Protein AF-A0A0H5QQI8-F1 (afdb_monomer_lite)

Foldseek 3Di:
DDDDDDDDDDDPDDDVVVCVVVVVVVVVVVVVVVVVVVVVVVLVVVLVVLVVVLVVLVVVVVVLLVVLVVLLVVLVVLLVVLVVLLVVLVVVLVVLVVVVVVVPDPDDDSLVVSLVSLVVNVVVLVVSLVVSVVSVVVSVVVVVVVVVVVVVVLVVVVVVLVVVVVVDVVPDDDDDDDRSSNVSVVSSVVSVVVVVVSVVVSVVSVVVSVVSSVVSVVVSVVSNVVRDDPPPPDD

Secondary structure (DSSP, 8-state):
----PPP--PPP---HHHHHHHHHHHHHHHHHHHHHHHHHHHHHHHHHHHHHHHHHHHHHHHHHHHHHHHHHHHHHHHHHHHHHHHHHHHHHHHHHHHHHHHTTT--SSHHHHHHHHHHHHHHHHHHHHHHHHHHHHHHHHHHHHHHHHHHHHHHHHHHHHHHHHHHHHTS----SS--HHHHHHHHHHHHHHHHHHHHHHHHHHHHHHHHHHHHHHHHHHHHHHHSPPP-----

Radius of gyration: 40.25 Å; chains: 1; bounding box: 73×78×138 Å

Organism: NCBI:txid70186

pLDDT: mean 72.64, std 10.74, range [40.12, 86.31]

Structure (mmCIF, N/CA/C/O backbone):
data_AF-A0A0H5QQI8-F1
#
_entry.id   AF-A0A0H5QQI8-F1
#
loop_
_atom_site.group_PDB
_atom_site.id
_atom_site.type_symbol
_atom_site.label_atom_id
_atom_site.label_alt_id
_atom_site.label_comp_id
_atom_site.label_asym_id
_atom_site.label_entity_id
_atom_site.label_seq_id
_atom_site.pdbx_PDB_ins_code
_atom_site.Cartn_x
_atom_site.Cartn_y
_atom_site.Cartn_z
_atom_site.occupancy
_atom_site.B_iso_or_equiv
_atom_site.auth_seq_id
_atom_site.auth_comp_id
_atom_site.auth_asym_id
_atom_site.auth_atom_id
_atom_site.pdbx_PDB_model_num
ATOM 1 N N . ARG A 1 1 ? -33.480 -50.294 94.037 1.00 45.53 1 ARG A N 1
ATOM 2 C CA . ARG A 1 1 ? -32.808 -49.400 93.062 1.00 45.53 1 ARG A CA 1
ATOM 3 C C . ARG A 1 1 ? -33.832 -49.018 92.000 1.00 45.53 1 ARG A C 1
ATOM 5 O O . ARG A 1 1 ? -34.113 -49.838 91.142 1.00 45.53 1 ARG A O 1
ATOM 12 N N . LEU A 1 2 ? -34.424 -47.829 92.102 1.00 40.56 2 LEU A N 1
ATOM 13 C CA . LEU A 1 2 ? -35.238 -47.217 91.049 1.00 40.56 2 LEU A CA 1
ATOM 14 C C . LEU A 1 2 ? -34.436 -46.020 90.538 1.00 40.56 2 LEU A C 1
ATOM 16 O O . LEU A 1 2 ? -34.112 -45.121 91.308 1.00 40.56 2 LEU A O 1
ATOM 20 N N . ILE A 1 3 ? -34.023 -46.082 89.275 1.00 46.94 3 ILE A N 1
ATOM 21 C CA . ILE A 1 3 ? -33.293 -45.012 88.598 1.00 46.94 3 ILE A CA 1
ATOM 22 C C . ILE A 1 3 ? -34.344 -44.007 88.128 1.00 46.94 3 ILE A C 1
ATOM 24 O O . ILE A 1 3 ? -35.123 -44.303 87.224 1.00 46.94 3 ILE A O 1
ATOM 28 N N . CYS A 1 4 ? -34.390 -42.837 88.761 1.00 46.72 4 CYS A N 1
ATOM 29 C CA . CYS A 1 4 ? -35.194 -41.715 88.292 1.00 46.72 4 CYS A CA 1
ATOM 30 C C . CYS A 1 4 ? -34.614 -41.209 86.963 1.00 46.72 4 CYS A C 1
ATOM 32 O O . CYS A 1 4 ? -33.542 -40.606 86.944 1.00 46.72 4 CYS A O 1
ATOM 34 N N . GLN A 1 5 ? -35.314 -41.451 85.852 1.00 52.84 5 GLN A N 1
ATOM 35 C CA . GLN A 1 5 ? -35.036 -40.780 84.583 1.00 52.84 5 GLN A CA 1
ATOM 36 C C . GLN A 1 5 ? -35.457 -39.311 84.708 1.00 52.84 5 GLN A C 1
ATOM 38 O O . GLN A 1 5 ? -36.634 -39.012 84.907 1.00 52.84 5 GLN A O 1
ATOM 43 N N . GLN A 1 6 ? -34.501 -38.387 84.611 1.00 52.38 6 GLN A N 1
ATOM 44 C CA . GLN A 1 6 ? -34.823 -36.977 84.401 1.00 52.38 6 GLN A CA 1
ATOM 45 C C . GLN A 1 6 ? -35.217 -36.762 82.931 1.00 52.38 6 GLN A C 1
ATOM 47 O O . GLN A 1 6 ? -34.527 -37.266 82.043 1.00 52.38 6 GLN A O 1
ATOM 52 N N . PRO A 1 7 ? -36.286 -36.001 82.642 1.00 51.59 7 PRO A N 1
ATOM 53 C CA . PRO A 1 7 ? -36.638 -35.663 81.272 1.00 51.59 7 PRO A CA 1
ATOM 54 C C . PRO A 1 7 ? -35.581 -34.725 80.678 1.00 51.59 7 PRO A C 1
ATOM 56 O O . PRO A 1 7 ? -35.285 -33.663 81.232 1.00 51.59 7 PRO A O 1
ATOM 59 N N . VAL A 1 8 ? -35.027 -35.116 79.529 1.00 56.38 8 VAL A N 1
ATOM 60 C CA . VAL A 1 8 ? -34.126 -34.284 78.723 1.00 56.38 8 VAL A CA 1
ATOM 61 C C . VAL A 1 8 ? -34.884 -33.023 78.310 1.00 56.38 8 VAL A C 1
ATOM 63 O O . VAL A 1 8 ? -35.844 -33.073 77.539 1.00 56.38 8 VAL A O 1
ATOM 66 N N . LYS A 1 9 ? -34.469 -31.872 78.845 1.00 54.91 9 LYS A N 1
ATOM 67 C CA . LYS A 1 9 ? -34.970 -30.565 78.416 1.00 54.91 9 LYS A CA 1
ATOM 68 C C . LYS A 1 9 ? -34.456 -30.296 77.005 1.00 54.91 9 LYS A C 1
ATOM 70 O O . LYS A 1 9 ? -33.315 -29.886 76.833 1.00 54.91 9 LYS A O 1
ATOM 75 N N . ILE A 1 10 ? -35.305 -30.503 76.004 1.00 61.66 10 ILE A N 1
ATOM 76 C CA . ILE A 1 10 ? -35.087 -29.955 74.663 1.00 61.66 10 ILE A CA 1
ATOM 77 C C . ILE A 1 10 ? -35.199 -28.426 74.793 1.00 61.66 10 ILE A C 1
ATOM 79 O O . ILE A 1 10 ? -36.252 -27.949 75.238 1.00 61.66 10 ILE A O 1
ATOM 83 N N . PRO A 1 11 ? -34.160 -27.637 74.460 1.00 54.47 11 PRO A N 1
ATOM 84 C CA . PRO A 1 11 ? -34.260 -26.184 74.494 1.00 54.47 11 PRO A CA 1
ATOM 85 C C . PRO A 1 11 ? -35.369 -25.723 73.542 1.00 54.47 11 PRO A C 1
ATOM 87 O O . PRO A 1 11 ? -35.321 -25.957 72.335 1.00 54.47 11 PRO A O 1
ATOM 90 N N . LYS A 1 12 ? -36.407 -25.096 74.101 1.00 59.12 12 LYS A N 1
ATOM 91 C CA . LYS A 1 12 ? -37.486 -24.467 73.339 1.00 59.12 12 LYS A CA 1
ATOM 92 C C . LYS A 1 12 ? -37.023 -23.094 72.854 1.00 59.12 12 LYS A C 1
ATOM 94 O O . LYS A 1 12 ? -36.627 -22.270 73.668 1.00 59.12 12 LYS A O 1
ATOM 99 N N . LYS A 1 13 ? -37.242 -22.866 71.554 1.00 55.66 13 LYS A N 1
ATOM 100 C CA . LYS A 1 13 ? -37.142 -21.607 70.796 1.00 55.66 13 LYS A CA 1
ATOM 101 C C . LYS A 1 13 ? -35.714 -21.153 70.485 1.00 55.66 13 LYS A C 1
ATOM 103 O O . LYS A 1 13 ? -35.034 -20.560 71.310 1.00 55.66 13 LYS A O 1
ATOM 108 N N . ILE A 1 14 ? -35.325 -21.375 69.229 1.00 58.97 14 ILE A N 1
ATOM 109 C CA . ILE A 1 14 ? -34.280 -20.591 68.571 1.00 58.97 14 ILE A CA 1
ATOM 110 C C . ILE A 1 14 ? -34.739 -19.131 68.625 1.00 58.97 14 ILE A C 1
ATOM 112 O O . ILE A 1 14 ? -35.840 -18.805 68.170 1.00 58.97 14 ILE A O 1
ATOM 116 N N . ASP A 1 15 ? -33.936 -18.282 69.252 1.00 56.31 15 ASP A N 1
ATOM 117 C CA . ASP A 1 15 ? -34.242 -16.872 69.430 1.00 56.31 15 ASP A CA 1
ATOM 118 C C . ASP A 1 15 ? -34.247 -16.178 68.057 1.00 56.31 15 ASP A C 1
ATOM 120 O O . ASP A 1 15 ? -33.208 -15.997 67.420 1.00 56.31 15 ASP A O 1
ATOM 124 N N . GLN A 1 16 ? -35.434 -15.818 67.559 1.00 57.25 16 GLN A N 1
ATOM 125 C CA . GLN A 1 16 ? -35.596 -15.174 66.250 1.00 57.25 16 GLN A CA 1
ATOM 126 C C . GLN A 1 16 ? -34.853 -13.831 66.157 1.00 57.25 16 GLN A C 1
ATOM 128 O O . GLN A 1 16 ? -34.607 -13.346 65.052 1.00 57.25 16 GLN A O 1
ATOM 133 N N . SER A 1 17 ? -34.479 -13.224 67.289 1.00 61.84 17 SER A N 1
ATOM 134 C CA . SER A 1 17 ? -33.674 -11.999 67.326 1.00 61.84 17 SER A CA 1
ATOM 135 C C . SER A 1 17 ? -32.232 -12.221 66.840 1.00 61.84 17 SER A C 1
ATOM 137 O O . SER A 1 17 ? -31.687 -11.358 66.153 1.00 61.84 17 SER A O 1
ATOM 139 N N . SER A 1 18 ? -31.657 -13.405 67.084 1.00 63.75 18 SER A N 1
ATOM 140 C CA . SER A 1 18 ? -30.308 -13.801 66.647 1.00 63.75 18 SER A CA 1
ATOM 141 C C . SER A 1 18 ? -30.231 -14.143 65.151 1.00 63.75 18 SER A C 1
ATOM 143 O O . SER A 1 18 ? -29.153 -14.066 64.562 1.00 63.75 18 SER A O 1
ATOM 145 N N . LEU A 1 19 ? -31.360 -14.485 64.522 1.00 67.19 19 LEU A N 1
ATOM 146 C CA . LEU A 1 19 ? -31.443 -14.872 63.107 1.00 67.19 19 LEU A CA 1
ATOM 147 C C . LEU A 1 19 ? -31.602 -13.683 62.148 1.00 67.19 19 LEU A C 1
ATOM 149 O O . LEU A 1 19 ? -31.208 -13.784 60.988 1.00 67.19 19 LEU A O 1
ATOM 153 N N . ARG A 1 20 ? -32.152 -12.545 62.598 1.00 74.12 20 ARG A N 1
ATOM 154 C CA . ARG A 1 20 ? -32.352 -11.363 61.731 1.00 74.12 20 ARG A CA 1
ATOM 155 C C . ARG A 1 20 ? -31.053 -10.797 61.136 1.00 74.12 20 ARG A C 1
ATOM 157 O O . ARG A 1 20 ? -31.069 -10.476 59.949 1.00 74.12 20 ARG A O 1
ATOM 164 N N . PRO A 1 21 ? -29.942 -10.667 61.888 1.00 77.00 21 PRO A N 1
ATOM 165 C CA . PRO A 1 21 ? -28.676 -10.191 61.331 1.00 77.00 21 PRO A CA 1
ATOM 166 C C . PRO A 1 21 ? -28.115 -11.152 60.280 1.00 77.00 21 PRO A C 1
ATOM 168 O O . PRO A 1 21 ? -27.620 -10.707 59.249 1.00 77.00 21 PRO A O 1
ATOM 171 N N . VAL A 1 22 ? -28.253 -12.462 60.512 1.00 77.19 22 VAL A N 1
ATOM 172 C CA . VAL A 1 22 ? -27.800 -13.513 59.590 1.00 77.19 22 VAL A CA 1
ATOM 173 C C . VAL A 1 22 ? -28.609 -13.477 58.296 1.00 77.19 22 VAL A C 1
ATOM 175 O O . VAL A 1 22 ? -28.026 -13.433 57.222 1.00 77.19 22 VAL A O 1
ATOM 178 N N . LEU A 1 23 ? -29.940 -13.398 58.383 1.00 78.38 23 LEU A N 1
ATOM 179 C CA . LEU A 1 23 ? -30.815 -13.276 57.211 1.00 78.38 23 LEU A CA 1
ATOM 180 C C . LEU A 1 23 ? -30.539 -11.996 56.411 1.00 78.38 23 LEU A C 1
ATOM 182 O O . LEU A 1 23 ? -30.548 -12.022 55.186 1.00 78.38 23 LEU A O 1
ATOM 186 N N . LYS A 1 24 ? -30.239 -10.883 57.092 1.00 80.88 24 LYS A N 1
ATOM 187 C CA . LYS A 1 24 ? -29.837 -9.634 56.432 1.00 80.88 24 LYS A CA 1
ATOM 188 C C . LYS A 1 24 ? -28.496 -9.780 55.708 1.00 80.88 24 LYS A C 1
ATOM 190 O O . LYS A 1 24 ? -28.360 -9.265 54.604 1.00 80.88 24 LYS A O 1
ATOM 195 N N . HIS A 1 25 ? -27.528 -10.477 56.302 1.00 80.00 25 HIS A N 1
ATOM 196 C CA . HIS A 1 25 ? -26.249 -10.759 5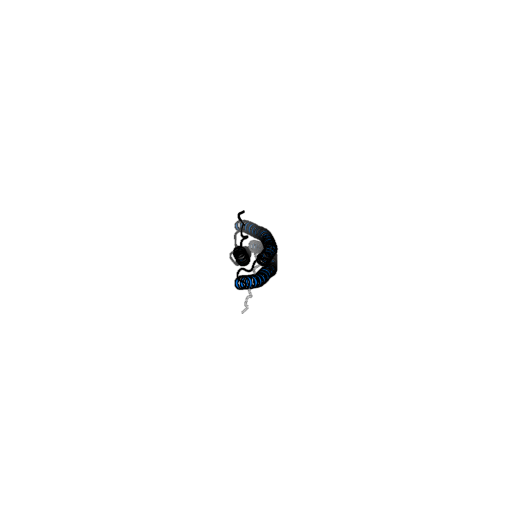5.651 1.00 80.00 25 HIS A CA 1
ATOM 197 C C . HIS A 1 25 ? -26.395 -11.697 54.455 1.00 80.00 25 HIS A C 1
ATOM 199 O O . HIS A 1 25 ? -25.781 -11.442 53.428 1.00 80.00 25 HIS A O 1
ATOM 205 N N . VAL A 1 26 ? -27.236 -12.727 54.556 1.00 82.38 26 VAL A N 1
ATOM 206 C CA . VAL A 1 26 ? -27.538 -13.626 53.434 1.00 82.38 26 VAL A CA 1
ATOM 207 C C . VAL A 1 26 ? -28.190 -12.848 52.292 1.00 82.38 26 VAL A C 1
ATOM 209 O O . VAL A 1 26 ? -27.699 -12.926 51.177 1.00 82.38 26 VAL A O 1
ATOM 212 N N . ALA A 1 27 ? -29.177 -11.992 52.570 1.00 79.56 27 ALA A N 1
ATOM 213 C CA . ALA A 1 27 ? -29.785 -11.135 51.548 1.00 79.56 27 ALA A CA 1
ATOM 214 C C . ALA A 1 27 ? -28.786 -10.137 50.922 1.00 79.56 27 ALA A C 1
ATOM 216 O O . ALA A 1 27 ? -28.869 -9.810 49.741 1.00 79.56 27 ALA A O 1
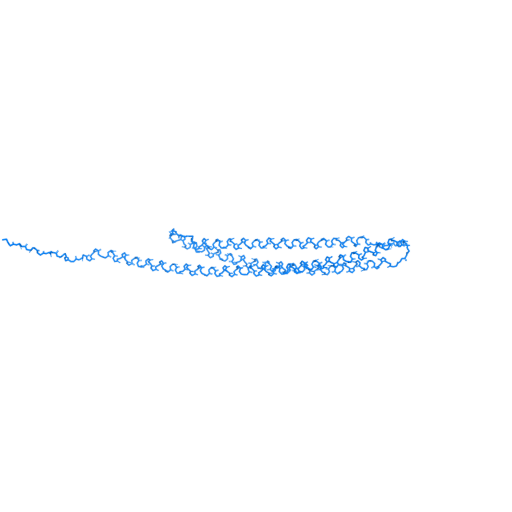ATOM 217 N N . GLN A 1 28 ? -27.818 -9.640 51.701 1.00 83.94 28 GLN A N 1
ATOM 218 C CA . GLN A 1 28 ? -26.727 -8.809 51.178 1.00 83.94 28 GLN A CA 1
ATOM 219 C C . GLN A 1 28 ? -25.756 -9.612 50.308 1.00 83.94 28 GLN A C 1
ATOM 221 O O . GLN A 1 28 ? -25.299 -9.096 49.293 1.00 83.94 28 GLN A O 1
ATOM 226 N N . MET A 1 29 ? -25.452 -10.855 50.687 1.00 77.56 29 MET A N 1
ATOM 227 C CA . MET A 1 29 ? -24.627 -11.758 49.888 1.00 77.56 29 MET A CA 1
ATOM 228 C C . MET A 1 29 ? -25.329 -12.147 48.590 1.00 77.56 29 MET A C 1
ATOM 230 O O . MET A 1 29 ? -24.698 -12.081 47.548 1.00 77.56 29 MET A O 1
ATOM 234 N N . GLU A 1 30 ? -26.618 -12.486 48.625 1.00 81.38 30 GLU A N 1
ATOM 235 C CA . GLU A 1 30 ? -27.422 -12.779 47.430 1.00 81.38 30 GLU A CA 1
ATOM 236 C C . GLU A 1 30 ? -27.388 -11.600 46.454 1.00 81.38 30 GLU A C 1
ATOM 238 O O . GLU A 1 30 ? -27.043 -11.774 45.288 1.00 81.38 30 GLU A O 1
ATOM 243 N N . LYS A 1 31 ? -27.598 -10.378 46.956 1.00 83.38 31 LYS A N 1
ATOM 244 C CA . LYS A 1 31 ? -27.502 -9.161 46.143 1.00 83.38 31 LYS A CA 1
ATOM 245 C C . LYS A 1 31 ? -26.093 -8.918 45.586 1.00 83.38 31 LYS A C 1
ATOM 247 O O . LYS A 1 31 ? -25.952 -8.494 44.443 1.00 83.38 31 LYS A O 1
ATOM 252 N N . ALA A 1 32 ? -25.049 -9.163 46.377 1.00 76.75 32 ALA A N 1
ATOM 253 C CA . ALA A 1 32 ? -23.667 -9.029 45.918 1.00 76.75 32 ALA A CA 1
ATOM 254 C C . ALA A 1 32 ? -23.318 -10.075 44.845 1.00 76.75 32 ALA A C 1
ATOM 256 O O . ALA A 1 32 ? -22.603 -9.769 43.897 1.00 76.75 32 ALA A O 1
ATOM 257 N N . VAL A 1 33 ? -23.845 -11.297 44.968 1.00 82.12 33 VAL A N 1
ATOM 258 C CA . VAL A 1 33 ? -23.679 -12.365 43.974 1.00 82.12 33 VAL A CA 1
ATOM 259 C C . VAL A 1 33 ? -24.394 -12.009 42.673 1.00 82.12 33 VAL A C 1
ATOM 261 O O . VAL A 1 33 ? -23.799 -12.173 41.612 1.00 82.12 33 VAL A O 1
ATOM 264 N N . GLU A 1 34 ? -25.620 -11.485 42.736 1.00 83.75 34 GLU A N 1
ATOM 265 C CA . GLU A 1 34 ? -26.346 -10.999 41.553 1.00 83.75 34 GLU A CA 1
ATOM 266 C C . GLU A 1 34 ? -25.579 -9.875 40.842 1.00 83.75 34 GLU A C 1
ATOM 268 O O . GLU A 1 34 ? -25.382 -9.944 39.630 1.00 83.75 34 GLU A O 1
ATOM 273 N N . GLN A 1 35 ? -25.063 -8.894 41.592 1.00 75.12 35 GLN A N 1
ATOM 274 C CA . GLN A 1 35 ? -24.245 -7.811 41.031 1.00 75.12 35 GLN A CA 1
ATOM 275 C C . GLN A 1 35 ? -22.962 -8.334 40.374 1.00 75.12 35 GLN A C 1
ATOM 277 O O . GLN A 1 35 ? -22.660 -7.964 39.244 1.00 75.12 35 GLN A O 1
ATOM 282 N N . LEU A 1 36 ? -22.240 -9.249 41.027 1.00 76.75 36 LEU A N 1
ATOM 283 C CA . LEU A 1 36 ? -21.036 -9.858 40.452 1.00 76.75 36 LEU A CA 1
ATOM 284 C C . LEU A 1 36 ? -21.339 -10.667 39.184 1.00 76.75 36 LEU A C 1
ATOM 286 O O . LEU A 1 36 ? -20.549 -10.654 38.241 1.00 76.75 36 LEU A O 1
ATOM 290 N N . GLN A 1 37 ? -22.470 -11.375 39.138 1.00 77.38 37 GLN A N 1
ATOM 291 C CA . GLN A 1 37 ? -22.891 -12.112 37.946 1.00 77.38 37 GLN A CA 1
ATOM 292 C C . GLN A 1 37 ? -23.236 -11.170 36.785 1.00 77.38 37 GLN A C 1
ATOM 294 O O . GLN A 1 37 ? -22.861 -11.449 35.643 1.00 77.38 37 GLN A O 1
ATOM 299 N N . GLU A 1 38 ? -23.905 -10.051 37.064 1.00 80.44 38 GLU A N 1
ATOM 300 C CA . GLU A 1 38 ? -24.231 -9.023 36.072 1.00 80.44 38 GLU A CA 1
ATOM 301 C C . GLU A 1 38 ? -22.972 -8.313 35.539 1.00 80.44 38 GLU A C 1
ATOM 303 O O . GLU A 1 38 ? -22.797 -8.178 34.321 1.00 80.44 38 GLU A O 1
ATOM 308 N N . GLU A 1 39 ? -22.047 -7.940 36.427 1.00 73.38 39 GLU A N 1
ATOM 309 C CA . GLU A 1 39 ? -20.748 -7.357 36.070 1.00 73.38 39 GLU A CA 1
ATOM 310 C C . GLU A 1 39 ? -19.919 -8.319 35.210 1.00 73.38 39 GLU A C 1
ATOM 312 O O . GLU A 1 39 ? -19.409 -7.939 34.153 1.00 73.38 39 GLU A O 1
ATOM 317 N N . HIS A 1 40 ? -19.838 -9.590 35.611 1.00 75.06 40 HIS A N 1
ATOM 318 C CA . HIS A 1 40 ? -19.098 -10.613 34.876 1.00 75.06 40 HIS A CA 1
ATOM 319 C C . HIS A 1 40 ? -19.709 -10.893 33.494 1.00 75.06 40 HIS A C 1
ATOM 321 O O . HIS A 1 40 ? -18.984 -11.014 32.505 1.00 75.06 40 HIS A O 1
ATOM 327 N N . SER A 1 41 ? -21.042 -10.942 33.391 1.00 72.50 41 SER A N 1
ATOM 328 C CA . SER A 1 41 ? -21.751 -11.077 32.110 1.00 72.50 41 SER A CA 1
ATOM 329 C C . SER A 1 41 ? -21.435 -9.914 31.164 1.00 72.50 41 SER A C 1
ATOM 331 O O . SER A 1 41 ? -21.099 -10.116 29.992 1.00 72.50 41 SER A O 1
ATOM 333 N N . THR A 1 42 ? -21.458 -8.687 31.689 1.00 73.50 42 THR A N 1
ATOM 334 C CA . THR A 1 42 ? -21.120 -7.479 30.928 1.00 73.50 42 THR A CA 1
ATOM 335 C C . THR A 1 42 ? -19.663 -7.498 30.471 1.00 73.50 42 THR A C 1
ATOM 337 O O . THR A 1 42 ? -19.378 -7.209 29.308 1.00 73.50 42 THR A O 1
ATOM 340 N N . GLN A 1 43 ? -18.744 -7.909 31.346 1.00 74.69 43 GLN A N 1
ATOM 341 C CA . GLN A 1 43 ? -17.327 -8.029 31.017 1.00 74.69 43 GLN A CA 1
ATOM 342 C C . GLN A 1 43 ? -17.077 -9.055 29.903 1.00 74.69 43 GLN A C 1
ATOM 344 O O . GLN A 1 43 ? -16.356 -8.748 28.954 1.00 74.69 43 GLN A O 1
ATOM 349 N N . ILE A 1 44 ? -17.704 -10.236 29.965 1.00 76.69 44 ILE A N 1
ATOM 350 C CA . ILE A 1 44 ? -17.599 -11.249 28.901 1.00 76.69 44 ILE A CA 1
ATOM 351 C C . ILE A 1 44 ? -18.111 -10.696 27.571 1.00 76.69 44 ILE A C 1
ATOM 353 O O . ILE A 1 44 ? -17.493 -10.920 26.525 1.00 76.69 44 ILE A O 1
ATOM 357 N N . ARG A 1 45 ? -19.240 -9.979 27.589 1.00 75.31 45 ARG A N 1
ATOM 358 C CA . ARG A 1 45 ? -19.819 -9.387 26.380 1.00 75.31 45 ARG A CA 1
ATOM 359 C C . ARG A 1 45 ? -18.849 -8.400 25.731 1.00 75.31 45 ARG A C 1
ATOM 361 O O . ARG A 1 45 ? -18.578 -8.535 24.541 1.00 75.31 45 ARG A O 1
ATOM 368 N N . LEU A 1 46 ? -18.271 -7.489 26.513 1.00 73.69 46 LEU A N 1
ATOM 369 C CA . LEU A 1 46 ? -17.279 -6.520 26.036 1.00 73.69 46 LEU A CA 1
ATOM 370 C C . LEU A 1 46 ? -15.994 -7.203 25.538 1.00 73.69 46 LEU A C 1
ATOM 372 O O . LEU A 1 46 ? -15.451 -6.833 24.496 1.00 73.69 46 LEU A O 1
ATOM 376 N N . GLU A 1 47 ? -15.525 -8.252 26.220 1.00 74.25 47 GLU A N 1
ATOM 377 C CA . GLU A 1 47 ? -14.374 -9.042 25.761 1.00 74.25 47 GLU A CA 1
ATOM 378 C C . GLU A 1 47 ? -14.641 -9.739 24.427 1.00 74.25 47 GLU A C 1
ATOM 380 O O . GLU A 1 47 ? -13.785 -9.749 23.540 1.00 74.25 47 GLU A O 1
ATOM 385 N N . THR A 1 48 ? -15.859 -10.239 24.244 1.00 76.25 48 THR A N 1
ATOM 386 C CA . THR A 1 48 ? -16.288 -10.865 22.994 1.00 76.25 48 THR A CA 1
ATOM 387 C C . THR A 1 48 ? -16.420 -9.841 21.865 1.00 76.25 48 THR A C 1
ATOM 389 O O . THR A 1 48 ? -15.976 -10.098 20.746 1.00 76.25 48 THR A O 1
ATOM 392 N N . GLU A 1 49 ? -17.027 -8.683 22.135 1.00 72.50 49 GLU A N 1
ATOM 393 C CA . GLU A 1 49 ? -17.202 -7.607 21.153 1.00 72.50 49 GLU A CA 1
ATOM 394 C C . GLU A 1 49 ? -15.848 -7.025 20.723 1.00 72.50 49 GLU A C 1
ATOM 396 O O . GLU A 1 49 ? -15.551 -6.998 19.529 1.00 72.50 49 GLU A O 1
ATOM 401 N N . SER A 1 50 ? -14.970 -6.684 21.670 1.00 73.44 50 SER A N 1
ATOM 402 C CA . SER A 1 50 ? -13.622 -6.195 21.349 1.00 73.44 50 SER A CA 1
ATOM 403 C C . SER A 1 50 ? -12.798 -7.224 20.580 1.00 73.44 50 SER A C 1
ATOM 405 O O . SER A 1 50 ? -12.103 -6.861 19.632 1.00 73.44 50 SER A O 1
ATOM 407 N N . GLN A 1 51 ? -12.888 -8.516 20.923 1.00 76.19 51 GLN A N 1
ATOM 408 C CA . GLN A 1 51 ? -12.195 -9.566 20.179 1.00 76.19 51 GLN A CA 1
ATOM 409 C C . GLN A 1 51 ? -12.634 -9.621 18.713 1.00 76.19 51 GLN A C 1
ATOM 411 O O . GLN A 1 51 ? -11.773 -9.713 17.837 1.00 76.19 51 GLN A O 1
ATOM 416 N N . LYS A 1 52 ? -13.937 -9.500 18.437 1.00 75.75 52 LYS A N 1
ATOM 417 C CA . LYS A 1 52 ? -14.453 -9.439 17.061 1.00 75.75 52 LYS A CA 1
ATOM 418 C C . LYS A 1 52 ? -13.896 -8.233 16.306 1.00 75.75 52 LYS A C 1
ATOM 420 O O . LYS A 1 52 ? -13.468 -8.390 15.164 1.00 75.75 52 LYS A O 1
ATOM 425 N N . THR A 1 53 ? -13.836 -7.064 16.943 1.00 75.81 53 THR A N 1
ATOM 426 C CA . THR A 1 53 ? -13.256 -5.853 16.341 1.00 75.81 53 THR A CA 1
ATOM 427 C C . THR A 1 53 ? -11.770 -6.043 16.024 1.00 75.81 53 THR A C 1
ATOM 429 O O . THR A 1 53 ? -11.334 -5.751 14.913 1.00 75.81 53 THR A O 1
ATOM 432 N N . PHE A 1 54 ? -10.985 -6.621 16.942 1.00 78.12 54 PHE A N 1
ATOM 433 C CA . PHE A 1 54 ? -9.572 -6.923 16.676 1.00 78.12 54 PHE A CA 1
ATOM 434 C C . PHE A 1 54 ? -9.378 -7.929 15.546 1.00 78.12 54 PHE A C 1
ATOM 436 O O . PHE A 1 54 ? -8.474 -7.765 14.727 1.00 78.12 54 PHE A O 1
ATOM 443 N N . GLU A 1 55 ? -10.189 -8.984 15.500 1.00 77.19 55 GLU A N 1
ATOM 444 C CA . GLU A 1 55 ? -10.125 -9.973 14.424 1.00 77.19 55 GLU A CA 1
ATOM 445 C C . GLU A 1 55 ? -10.475 -9.346 13.074 1.00 77.19 55 GLU A C 1
ATOM 447 O O . GLU A 1 55 ? -9.777 -9.601 12.090 1.00 77.19 55 GLU A O 1
ATOM 452 N N . PHE A 1 56 ? -11.481 -8.471 13.032 1.00 78.50 56 PHE A N 1
ATOM 453 C CA . PHE A 1 56 ? -11.819 -7.698 11.842 1.00 78.50 56 PHE A CA 1
ATOM 454 C C . PHE A 1 56 ? -10.646 -6.825 11.377 1.00 78.50 56 PHE A C 1
ATOM 456 O O . PHE A 1 56 ? -10.191 -6.993 10.244 1.00 78.50 56 PHE A O 1
ATOM 463 N N . MET A 1 57 ? -10.089 -5.974 12.248 1.00 75.62 57 MET A N 1
ATOM 464 C CA . MET A 1 57 ? -8.958 -5.098 11.899 1.00 75.62 57 MET A CA 1
ATOM 465 C C . MET A 1 57 ? -7.734 -5.900 11.437 1.00 75.62 57 MET A C 1
ATOM 467 O O . MET A 1 57 ? -7.095 -5.579 10.434 1.00 75.62 57 MET A O 1
ATOM 471 N N . LYS A 1 58 ? -7.426 -7.006 12.123 1.00 77.94 58 LYS A N 1
ATOM 472 C CA . LYS A 1 58 ? -6.336 -7.908 11.734 1.00 77.94 58 LYS A CA 1
ATOM 473 C C . LYS A 1 58 ? -6.567 -8.514 10.347 1.00 77.94 58 LYS A C 1
ATOM 475 O O . LYS A 1 58 ? -5.621 -8.637 9.568 1.00 77.94 58 LYS A O 1
ATOM 480 N N . ASN A 1 59 ? -7.799 -8.910 10.033 1.00 77.81 59 ASN A N 1
ATOM 481 C CA . ASN A 1 59 ? -8.145 -9.456 8.723 1.00 77.81 59 ASN A CA 1
ATOM 482 C C . ASN A 1 59 ? -8.026 -8.399 7.620 1.00 77.81 59 ASN A C 1
ATOM 484 O O . ASN A 1 59 ? -7.468 -8.714 6.569 1.00 77.81 59 ASN A O 1
ATOM 488 N N . GLN A 1 60 ? -8.456 -7.158 7.875 1.00 77.75 60 GLN A N 1
ATOM 489 C CA . GLN A 1 60 ? -8.256 -6.035 6.952 1.00 77.75 60 GLN A CA 1
ATOM 490 C C . GLN A 1 60 ? -6.765 -5.789 6.696 1.00 77.75 60 GLN A C 1
ATOM 492 O O . GLN A 1 60 ? -6.327 -5.795 5.548 1.00 77.75 60 GLN A O 1
ATOM 497 N N . MET A 1 61 ? -5.947 -5.714 7.751 1.00 77.12 61 MET A N 1
ATOM 498 C CA . MET A 1 61 ? -4.494 -5.559 7.612 1.00 77.12 61 MET A CA 1
ATOM 499 C C . MET A 1 61 ? -3.860 -6.700 6.797 1.00 77.12 61 MET A C 1
ATOM 501 O O . MET A 1 61 ? -2.983 -6.464 5.968 1.00 77.12 61 MET A O 1
ATOM 505 N N . ASN A 1 62 ? -4.297 -7.946 6.996 1.00 74.38 62 ASN A N 1
ATOM 506 C CA . ASN A 1 62 ? -3.796 -9.084 6.221 1.00 74.38 62 ASN A CA 1
ATOM 507 C C . ASN A 1 62 ? -4.228 -9.038 4.750 1.00 74.38 62 ASN A C 1
ATOM 509 O O . ASN A 1 62 ? -3.450 -9.425 3.878 1.00 74.38 62 ASN A O 1
ATOM 513 N N . ALA A 1 63 ? -5.453 -8.595 4.465 1.00 76.69 63 ALA A N 1
ATOM 514 C CA . ALA A 1 63 ? -5.924 -8.399 3.099 1.00 76.69 63 ALA A CA 1
ATOM 515 C C . ALA A 1 63 ? -5.101 -7.313 2.391 1.00 76.69 63 ALA A C 1
ATOM 517 O O . ALA A 1 63 ? -4.649 -7.532 1.268 1.00 76.69 63 ALA A O 1
ATOM 518 N N . LEU A 1 64 ? -4.812 -6.207 3.083 1.00 73.25 64 LEU A N 1
ATOM 519 C CA . LEU A 1 64 ? -3.962 -5.127 2.579 1.00 73.25 64 LEU A CA 1
ATOM 520 C C . LEU A 1 64 ? -2.532 -5.595 2.309 1.00 73.25 64 LEU A C 1
ATOM 522 O O . LEU A 1 64 ? -2.017 -5.359 1.222 1.00 73.25 64 LEU A O 1
ATOM 526 N N . LYS A 1 65 ? -1.924 -6.349 3.236 1.00 76.75 65 LYS A N 1
ATOM 527 C CA . LYS A 1 65 ? -0.602 -6.970 3.033 1.00 76.75 65 LYS A CA 1
ATOM 528 C C . LYS A 1 65 ? -0.539 -7.790 1.745 1.00 76.75 65 LYS A C 1
ATOM 530 O O . LYS A 1 65 ? 0.440 -7.704 1.010 1.00 76.75 65 LYS A O 1
ATOM 535 N N . LYS A 1 66 ? -1.587 -8.569 1.457 1.00 77.12 66 LYS A N 1
ATOM 536 C CA . LYS A 1 66 ? -1.675 -9.376 0.231 1.00 77.12 66 LYS A CA 1
ATOM 537 C C . LYS A 1 66 ? -1.871 -8.520 -1.016 1.00 77.12 66 LYS A C 1
ATOM 539 O O . LYS A 1 66 ? -1.183 -8.745 -2.002 1.00 77.12 66 LYS A O 1
ATOM 544 N N . ALA A 1 67 ? -2.789 -7.555 -0.970 1.00 75.00 67 ALA A N 1
ATOM 545 C CA . ALA A 1 67 ? -3.038 -6.649 -2.088 1.00 75.00 67 ALA A CA 1
ATOM 546 C C . ALA A 1 67 ? -1.775 -5.855 -2.450 1.00 75.00 67 ALA A C 1
ATOM 548 O O . ALA A 1 67 ? -1.433 -5.749 -3.625 1.00 75.00 67 ALA A O 1
ATOM 549 N N . PHE A 1 68 ? -1.044 -5.375 -1.441 1.00 77.25 68 PHE A N 1
ATOM 550 C CA . PHE A 1 68 ? 0.242 -4.726 -1.642 1.00 77.25 68 PHE A CA 1
ATOM 551 C C . PHE A 1 68 ? 1.279 -5.671 -2.242 1.00 77.25 68 PHE A C 1
ATOM 553 O O . PHE A 1 68 ? 1.913 -5.293 -3.217 1.00 77.25 68 PHE A O 1
ATOM 560 N N . GLY A 1 69 ? 1.420 -6.891 -1.711 1.00 75.38 69 GLY A N 1
ATOM 561 C CA . GLY A 1 69 ? 2.334 -7.889 -2.272 1.00 75.38 69 GLY A CA 1
ATOM 562 C C . GLY A 1 69 ? 2.124 -8.062 -3.778 1.00 75.38 69 GLY A C 1
ATOM 563 O O . GLY A 1 69 ? 3.054 -7.851 -4.547 1.00 75.38 69 GLY A O 1
ATOM 564 N N . ILE A 1 70 ? 0.876 -8.288 -4.198 1.00 79.81 70 ILE A N 1
ATOM 565 C CA . ILE A 1 70 ? 0.509 -8.439 -5.615 1.00 79.81 70 ILE A CA 1
ATOM 566 C C . ILE A 1 70 ? 0.861 -7.185 -6.426 1.00 79.81 70 ILE A C 1
ATOM 568 O O . ILE A 1 70 ? 1.473 -7.278 -7.483 1.00 79.81 70 ILE A O 1
ATOM 572 N N . LEU A 1 71 ? 0.486 -5.996 -5.949 1.00 75.88 71 LEU A N 1
ATOM 573 C CA . LEU A 1 71 ? 0.747 -4.754 -6.682 1.00 75.88 71 LEU A CA 1
ATOM 574 C C . LEU A 1 71 ? 2.245 -4.419 -6.746 1.00 75.88 71 LEU A C 1
ATOM 576 O O . LEU A 1 71 ? 2.708 -3.871 -7.741 1.00 75.88 71 LEU A O 1
ATOM 580 N N . SER A 1 72 ? 3.008 -4.770 -5.711 1.00 78.19 72 SER A N 1
ATOM 581 C CA . SER A 1 72 ? 4.461 -4.619 -5.692 1.00 78.19 72 SER A CA 1
ATOM 582 C C . SER A 1 72 ? 5.156 -5.590 -6.645 1.00 78.19 72 SER A C 1
ATOM 584 O O . SER A 1 72 ? 6.100 -5.183 -7.312 1.00 78.19 72 SER A O 1
ATOM 586 N N . GLU A 1 73 ? 4.660 -6.825 -6.772 1.00 79.69 73 GLU A N 1
ATOM 587 C CA . GLU A 1 73 ? 5.129 -7.792 -7.773 1.00 79.69 73 GLU A CA 1
ATOM 588 C C . GLU A 1 73 ? 4.878 -7.262 -9.186 1.00 79.69 73 GLU A C 1
ATOM 590 O O . GLU A 1 73 ? 5.812 -7.200 -9.975 1.00 79.69 73 GLU A O 1
ATOM 595 N N . VAL A 1 74 ? 3.672 -6.756 -9.468 1.00 82.12 74 VAL A N 1
ATOM 596 C CA . VAL A 1 74 ? 3.356 -6.130 -10.765 1.00 82.12 74 VAL A CA 1
ATOM 597 C C . VAL A 1 74 ? 4.293 -4.957 -11.065 1.00 82.12 74 VAL A C 1
ATOM 599 O O . VAL A 1 74 ? 4.788 -4.842 -12.181 1.00 82.12 74 VAL A O 1
ATOM 602 N N . LEU A 1 75 ? 4.583 -4.098 -10.082 1.00 75.31 75 LEU A N 1
ATOM 603 C CA . LEU A 1 75 ? 5.529 -2.993 -10.269 1.00 75.31 75 LEU A CA 1
ATOM 604 C C . LEU A 1 75 ? 6.966 -3.469 -10.505 1.00 75.31 75 LEU A C 1
ATOM 606 O O . LEU A 1 75 ? 7.687 -2.865 -11.298 1.00 75.31 75 LEU A O 1
ATOM 610 N N . ILE A 1 76 ? 7.402 -4.519 -9.807 1.00 80.12 76 ILE A N 1
ATOM 611 C CA . ILE A 1 76 ? 8.719 -5.122 -10.026 1.00 80.12 76 ILE A CA 1
ATOM 612 C C . ILE A 1 76 ? 8.786 -5.684 -11.447 1.00 80.12 76 ILE A C 1
ATOM 614 O O . ILE A 1 76 ? 9.727 -5.352 -12.162 1.00 80.12 76 ILE A O 1
ATOM 618 N N . ASP A 1 77 ? 7.772 -6.432 -11.879 1.00 81.94 77 ASP A N 1
ATOM 619 C CA . ASP A 1 77 ? 7.675 -6.987 -13.231 1.00 81.94 77 ASP A CA 1
ATOM 620 C C . ASP A 1 77 ? 7.694 -5.881 -14.299 1.00 81.94 77 ASP A C 1
ATOM 622 O O . ASP A 1 77 ? 8.431 -5.979 -15.281 1.00 81.94 77 ASP A O 1
ATOM 626 N N . GLU A 1 78 ? 6.954 -4.784 -14.093 1.00 79.50 78 GLU A N 1
ATOM 627 C CA . GLU A 1 78 ? 6.977 -3.611 -14.979 1.00 79.50 78 GLU A CA 1
ATOM 628 C C . GLU A 1 78 ? 8.388 -2.998 -15.070 1.00 79.50 78 GLU A C 1
ATOM 630 O O . GLU A 1 78 ? 8.862 -2.665 -16.160 1.00 79.50 78 GLU A O 1
ATOM 635 N N . VAL A 1 79 ? 9.102 -2.880 -13.945 1.00 79.06 79 VAL A N 1
ATOM 636 C CA . VAL A 1 79 ? 10.491 -2.390 -13.924 1.00 79.06 79 VAL A CA 1
ATOM 637 C C . VAL A 1 79 ? 11.453 -3.374 -14.596 1.00 79.06 79 VAL A C 1
ATOM 639 O O . VAL A 1 79 ? 12.384 -2.947 -15.288 1.00 79.06 79 VAL A O 1
ATOM 642 N N . GLU A 1 80 ? 11.257 -4.680 -14.429 1.00 81.19 80 GLU A N 1
ATOM 643 C CA . GLU A 1 80 ? 12.072 -5.695 -15.092 1.00 81.19 80 GLU A CA 1
ATOM 644 C C . GLU A 1 80 ? 11.864 -5.701 -16.608 1.00 81.19 80 GLU A C 1
ATOM 646 O O . GLU A 1 80 ? 12.849 -5.787 -17.347 1.00 81.19 80 GLU A O 1
ATOM 651 N N . ASP A 1 81 ? 10.627 -5.523 -17.075 1.00 83.06 81 ASP A N 1
ATOM 652 C CA . ASP A 1 81 ? 10.304 -5.368 -18.495 1.00 83.06 81 ASP A CA 1
ATOM 653 C C . ASP A 1 81 ? 10.967 -4.113 -19.083 1.00 83.06 81 ASP A C 1
ATOM 655 O O . ASP A 1 81 ? 11.629 -4.180 -20.123 1.00 83.06 81 ASP A O 1
ATOM 659 N N . ILE A 1 82 ? 10.902 -2.976 -18.376 1.00 77.69 82 ILE A N 1
ATOM 660 C CA . ILE A 1 82 ? 11.649 -1.764 -18.750 1.00 77.69 82 ILE A CA 1
ATOM 661 C C . ILE A 1 82 ? 13.143 -2.077 -18.880 1.00 77.69 82 ILE A C 1
ATOM 663 O O . ILE A 1 82 ? 13.771 -1.718 -19.878 1.00 77.69 82 ILE A O 1
ATOM 667 N N . ARG A 1 83 ? 13.726 -2.759 -17.888 1.00 79.25 83 ARG A N 1
ATOM 668 C CA . ARG A 1 83 ? 15.152 -3.105 -17.880 1.00 79.25 83 ARG A CA 1
ATOM 669 C C . ARG A 1 83 ? 15.520 -4.025 -19.045 1.00 79.25 83 ARG A C 1
ATOM 671 O O . ARG A 1 83 ? 16.590 -3.845 -19.627 1.00 79.25 83 ARG A O 1
ATOM 678 N N . GLY A 1 84 ? 14.659 -4.984 -19.380 1.00 79.50 84 GLY A N 1
ATOM 679 C CA . GLY A 1 84 ? 14.827 -5.890 -20.516 1.00 79.50 84 GLY A CA 1
ATOM 680 C C . GLY A 1 84 ? 14.814 -5.137 -21.842 1.00 79.50 84 GLY A C 1
ATOM 681 O O . GLY A 1 84 ? 15.801 -5.169 -22.578 1.00 79.50 84 GLY A O 1
ATOM 682 N N . VAL A 1 85 ? 13.749 -4.369 -22.090 1.00 77.94 85 VAL A N 1
ATOM 683 C CA . VAL A 1 85 ? 13.591 -3.571 -23.312 1.00 77.94 85 VAL A CA 1
ATOM 684 C C . VAL A 1 85 ? 14.744 -2.586 -23.475 1.00 77.94 85 VAL A C 1
ATOM 686 O O . VAL A 1 85 ? 15.389 -2.572 -24.523 1.00 77.94 85 VAL A O 1
ATOM 689 N N . VAL A 1 86 ? 15.065 -1.798 -22.447 1.00 75.25 86 VAL A N 1
ATOM 690 C CA . VAL A 1 86 ? 16.191 -0.852 -22.494 1.00 75.25 86 VAL A CA 1
ATOM 691 C C . VAL A 1 86 ? 17.513 -1.589 -22.710 1.00 75.25 86 VAL A C 1
ATOM 693 O O . VAL A 1 86 ? 18.342 -1.145 -23.501 1.00 75.25 86 VAL A O 1
ATOM 696 N N . GLY A 1 87 ? 17.720 -2.727 -22.045 1.00 77.62 87 GLY A N 1
ATOM 697 C CA . GLY A 1 87 ? 18.933 -3.531 -22.167 1.00 77.62 87 GLY A CA 1
ATOM 698 C C . GLY A 1 87 ? 19.176 -4.060 -23.581 1.00 77.62 87 GLY A C 1
ATOM 699 O O . GLY A 1 87 ? 20.298 -3.965 -24.081 1.00 77.62 87 GLY A O 1
ATOM 700 N N . ASP A 1 88 ? 18.150 -4.585 -24.243 1.00 79.69 88 ASP A N 1
ATOM 701 C CA . ASP A 1 88 ? 18.278 -5.109 -25.607 1.00 79.69 88 ASP A CA 1
ATOM 702 C C . ASP A 1 88 ? 18.449 -3.994 -26.634 1.00 79.69 88 ASP A C 1
ATOM 704 O O . ASP A 1 88 ? 19.290 -4.082 -27.532 1.00 79.69 88 ASP A O 1
ATOM 708 N N . HIS A 1 89 ? 17.750 -2.882 -26.439 1.00 72.25 89 HIS A N 1
ATOM 709 C CA . HIS A 1 89 ? 17.937 -1.697 -27.258 1.00 72.25 89 HIS A CA 1
ATOM 710 C C . HIS A 1 89 ? 19.337 -1.083 -27.110 1.00 72.25 89 HIS A C 1
ATOM 712 O O . HIS A 1 89 ? 19.931 -0.679 -28.109 1.00 72.25 89 HIS A O 1
ATOM 718 N N . ILE A 1 90 ? 19.902 -1.067 -25.897 1.00 74.25 90 ILE A N 1
ATOM 719 C CA . ILE A 1 90 ? 21.296 -0.664 -25.659 1.00 74.25 90 ILE A CA 1
ATOM 720 C C . ILE A 1 90 ? 22.247 -1.520 -26.483 1.00 74.25 90 ILE A C 1
ATOM 722 O O . ILE A 1 90 ? 23.102 -0.972 -27.172 1.00 74.25 90 ILE A O 1
ATOM 726 N N . LYS A 1 91 ? 22.103 -2.850 -26.432 1.00 81.12 91 LYS A N 1
ATOM 727 C CA . LYS A 1 91 ? 22.971 -3.764 -27.190 1.00 81.12 91 LYS A CA 1
ATOM 728 C C . LYS A 1 91 ? 22.891 -3.481 -28.688 1.00 81.12 91 LYS A C 1
ATOM 730 O O . LYS A 1 91 ? 23.928 -3.405 -29.341 1.00 81.12 91 LYS A O 1
ATOM 735 N N . ASN A 1 92 ? 21.680 -3.274 -29.208 1.00 79.69 92 ASN A N 1
ATOM 736 C CA . ASN A 1 92 ? 21.461 -2.960 -30.619 1.00 79.69 92 ASN A CA 1
ATOM 737 C C . ASN A 1 92 ? 22.148 -1.646 -31.016 1.00 79.69 92 ASN A C 1
ATOM 739 O O . ASN A 1 92 ? 22.903 -1.616 -31.987 1.00 79.69 92 ASN A O 1
ATOM 743 N N . VAL A 1 93 ? 21.963 -0.582 -30.230 1.00 73.31 93 VAL A N 1
ATOM 744 C CA . VAL A 1 93 ? 22.601 0.721 -30.475 1.00 73.31 93 VAL A CA 1
ATOM 745 C C . VAL A 1 93 ? 24.125 0.636 -30.351 1.00 73.31 93 VAL A C 1
ATOM 747 O O . VAL A 1 93 ? 24.830 1.211 -31.177 1.00 73.31 93 VAL A O 1
ATOM 750 N N . SER A 1 94 ? 24.655 -0.097 -29.369 1.00 77.31 94 SER A N 1
ATOM 751 C CA . SER A 1 94 ? 26.098 -0.328 -29.228 1.00 77.31 94 SER A CA 1
ATOM 752 C C . SER A 1 94 ? 26.677 -1.067 -30.434 1.00 77.31 94 SER A C 1
ATOM 754 O O . SER A 1 94 ? 27.694 -0.631 -30.964 1.00 77.31 94 SER A O 1
ATOM 756 N N . SER A 1 95 ? 25.999 -2.107 -30.931 1.00 79.44 95 SER A N 1
ATOM 757 C CA . SER A 1 95 ? 26.410 -2.825 -32.145 1.00 79.44 95 SER A CA 1
ATOM 758 C C . SER A 1 95 ? 26.434 -1.902 -33.365 1.00 79.44 95 SER A C 1
ATOM 760 O O . SER A 1 95 ? 27.409 -1.889 -34.112 1.00 79.44 95 SER A O 1
ATOM 762 N N . MET A 1 96 ? 25.395 -1.078 -33.543 1.00 72.62 96 MET A N 1
ATOM 763 C CA . MET A 1 96 ? 25.340 -0.100 -34.636 1.00 72.62 96 MET A CA 1
ATOM 764 C C . MET A 1 96 ? 26.442 0.960 -34.523 1.00 72.62 96 MET A C 1
ATOM 766 O O . MET A 1 96 ? 27.001 1.382 -35.535 1.00 72.62 96 MET A O 1
ATOM 770 N N . LEU A 1 97 ? 26.774 1.389 -33.303 1.00 71.38 97 LEU A N 1
ATOM 771 C CA . LEU A 1 97 ? 27.842 2.352 -33.048 1.00 71.38 97 LEU A CA 1
ATOM 772 C C . LEU A 1 97 ? 29.229 1.757 -33.329 1.00 71.38 97 LEU A C 1
ATOM 774 O O . LEU A 1 97 ? 30.081 2.441 -33.895 1.00 71.38 97 LEU A O 1
ATOM 778 N N . ASP A 1 98 ? 29.464 0.502 -32.952 1.00 75.88 98 ASP A N 1
ATOM 779 C CA . ASP A 1 98 ? 30.727 -0.190 -33.217 1.00 75.88 98 ASP A CA 1
ATOM 780 C C . ASP A 1 98 ? 30.911 -0.458 -34.718 1.00 75.88 98 ASP A C 1
ATOM 782 O O . ASP A 1 98 ? 31.998 -0.228 -35.253 1.00 75.88 98 ASP A O 1
ATOM 786 N N . GLU A 1 99 ? 29.840 -0.817 -35.433 1.00 73.12 99 GLU A N 1
ATOM 787 C CA . GLU A 1 99 ? 29.843 -0.895 -36.899 1.00 73.12 99 GLU A CA 1
ATOM 788 C C . GLU A 1 99 ? 30.120 0.465 -37.555 1.00 73.12 99 GLU A C 1
ATOM 790 O O . GLU A 1 99 ? 30.903 0.548 -38.505 1.00 73.12 99 GLU A O 1
ATOM 795 N N . ALA A 1 100 ? 29.521 1.546 -37.044 1.00 68.06 100 ALA A N 1
ATOM 796 C CA . ALA A 1 100 ? 29.750 2.900 -37.546 1.00 68.06 100 ALA A CA 1
ATOM 797 C C . ALA A 1 100 ? 31.205 3.355 -37.333 1.00 68.06 100 ALA A C 1
ATOM 799 O O . ALA A 1 100 ? 31.815 3.921 -38.242 1.00 68.06 100 ALA A O 1
ATOM 800 N N . LYS A 1 101 ? 31.795 3.052 -36.168 1.00 69.25 101 LYS A N 1
ATOM 801 C CA . LYS A 1 101 ? 33.214 3.314 -35.873 1.00 69.25 101 LYS A CA 1
ATOM 802 C C . LYS A 1 101 ? 34.145 2.498 -36.765 1.00 69.25 101 LYS A C 1
ATOM 804 O O . LYS A 1 101 ? 35.128 3.039 -37.266 1.00 69.25 101 LYS A O 1
ATOM 809 N N . PHE A 1 102 ? 33.829 1.221 -36.991 1.00 70.25 102 PHE A N 1
ATOM 810 C CA . PHE A 1 102 ? 34.599 0.348 -37.878 1.00 70.25 102 PHE A CA 1
ATOM 811 C C . PHE A 1 102 ? 34.573 0.836 -39.334 1.00 70.25 102 PHE A C 1
ATOM 813 O O . PHE A 1 102 ? 35.573 0.737 -40.041 1.00 70.25 102 PHE A O 1
ATOM 820 N N . ARG A 1 103 ? 33.452 1.419 -39.779 1.00 68.12 103 ARG A N 1
ATOM 821 C CA . ARG A 1 103 ? 33.282 1.951 -41.141 1.00 68.12 103 ARG A CA 1
ATOM 822 C C . ARG A 1 103 ? 33.983 3.285 -41.412 1.00 68.12 103 ARG A C 1
ATOM 824 O O . ARG A 1 103 ? 33.956 3.719 -42.559 1.00 68.12 103 ARG A O 1
ATOM 831 N N . GLY A 1 104 ? 34.607 3.908 -40.409 1.00 57.97 104 GLY A N 1
ATOM 832 C CA . GLY A 1 104 ? 35.568 5.005 -40.567 1.00 57.97 104 GLY A CA 1
ATOM 833 C C . GLY A 1 104 ? 35.217 6.055 -41.633 1.00 57.97 104 GLY A C 1
ATOM 834 O O . GLY A 1 104 ? 35.772 6.035 -42.726 1.00 57.97 104 GLY A O 1
ATOM 835 N N . ASN A 1 105 ? 34.359 7.024 -41.296 1.00 58.47 105 ASN A N 1
ATOM 836 C CA . ASN A 1 105 ? 34.203 8.297 -42.026 1.00 58.47 105 ASN A CA 1
ATOM 837 C C . ASN A 1 105 ? 33.734 8.258 -43.503 1.00 58.47 105 ASN A C 1
ATOM 839 O O . ASN A 1 105 ? 33.980 9.213 -44.240 1.00 58.47 105 ASN A O 1
ATOM 843 N N . LEU A 1 106 ? 32.972 7.254 -43.948 1.00 49.09 106 LEU A N 1
ATOM 844 C CA . LEU A 1 106 ? 32.280 7.305 -45.250 1.00 49.09 106 LEU A CA 1
ATOM 845 C C . LEU A 1 106 ? 30.826 7.813 -45.112 1.00 49.09 106 LEU A C 1
ATOM 847 O O . LEU A 1 106 ? 29.879 7.046 -45.191 1.00 49.09 106 LEU A O 1
ATOM 851 N N . SER A 1 107 ? 30.675 9.123 -44.881 1.00 56.69 107 SER A N 1
ATOM 852 C CA . SER A 1 107 ? 29.542 9.991 -45.280 1.00 56.69 107 SER A CA 1
ATOM 853 C C . SER A 1 107 ? 28.097 9.409 -45.335 1.00 56.69 107 SER A C 1
ATOM 855 O O . SER A 1 107 ? 27.684 8.866 -46.362 1.00 56.69 107 SER A O 1
ATOM 857 N N . GLY A 1 108 ? 27.272 9.738 -44.322 1.00 57.88 108 GLY A N 1
ATOM 858 C CA . GLY A 1 108 ? 25.789 9.833 -44.382 1.00 57.88 108 GLY A CA 1
ATOM 859 C C . GLY A 1 108 ? 24.982 8.624 -43.861 1.00 57.88 108 GLY A C 1
ATOM 860 O O . GLY A 1 108 ? 25.551 7.603 -43.501 1.00 57.88 108 GLY A O 1
ATOM 861 N N . PRO A 1 109 ? 23.637 8.637 -43.957 1.00 51.59 109 PRO A N 1
ATOM 862 C CA . PRO A 1 109 ? 22.594 8.828 -42.921 1.00 51.59 109 PRO A CA 1
ATOM 863 C C . PRO A 1 109 ? 22.535 7.815 -41.737 1.00 51.59 109 PRO A C 1
ATOM 865 O O . PRO A 1 109 ? 21.495 7.646 -41.097 1.00 51.59 109 PRO A O 1
ATOM 868 N N . SER A 1 110 ? 23.629 7.134 -41.392 1.00 55.22 110 SER A N 1
ATOM 869 C CA . SER A 1 110 ? 23.678 6.187 -40.260 1.00 55.22 110 SER A CA 1
ATOM 870 C C . SER A 1 110 ? 23.473 6.845 -38.886 1.00 55.22 110 SER A C 1
ATOM 872 O O . SER A 1 110 ? 22.831 6.261 -38.010 1.00 55.22 110 SER A O 1
ATOM 874 N N . ASP A 1 111 ? 23.938 8.084 -38.709 1.00 57.84 111 ASP A N 1
ATOM 875 C CA . ASP A 1 111 ? 23.826 8.817 -37.439 1.00 57.84 111 ASP A CA 1
ATOM 876 C C . ASP A 1 111 ? 22.390 9.248 -37.116 1.00 57.84 111 ASP A C 1
ATOM 878 O O . ASP A 1 111 ? 22.008 9.289 -35.944 1.00 57.84 111 ASP A O 1
ATOM 882 N N . SER A 1 112 ? 21.560 9.522 -38.133 1.00 62.03 112 SER A N 1
ATOM 883 C CA . SER A 1 112 ? 20.132 9.789 -37.922 1.00 62.03 112 SER A CA 1
ATOM 884 C C . SER A 1 112 ? 19.385 8.517 -37.527 1.00 62.03 112 SER A C 1
ATOM 886 O O . SER A 1 112 ? 18.546 8.574 -36.640 1.00 62.03 112 SER A O 1
ATOM 888 N N . SER A 1 113 ? 19.748 7.350 -38.077 1.00 71.50 113 SER A N 1
ATOM 889 C CA . SER A 1 113 ? 19.124 6.071 -37.701 1.00 71.50 113 SER A CA 1
ATOM 890 C C . SER A 1 113 ? 19.406 5.676 -36.247 1.00 71.50 113 SER A C 1
ATOM 892 O O . SER A 1 113 ? 18.506 5.181 -35.563 1.00 71.50 113 SER A O 1
ATOM 894 N N . ILE A 1 114 ? 20.635 5.894 -35.764 1.00 71.56 114 ILE A N 1
ATOM 895 C CA . ILE A 1 114 ? 21.004 5.657 -34.358 1.00 71.56 114 ILE A CA 1
ATOM 896 C C . ILE A 1 114 ? 20.261 6.645 -33.455 1.00 71.56 114 ILE A C 1
ATOM 898 O O . ILE A 1 114 ? 19.653 6.241 -32.466 1.00 71.56 114 ILE A O 1
ATOM 902 N N . ARG A 1 115 ? 20.232 7.930 -33.826 1.00 72.81 115 ARG A N 1
ATOM 903 C CA . ARG A 1 115 ? 19.512 8.969 -33.078 1.00 72.81 115 ARG A CA 1
ATOM 904 C C . ARG A 1 115 ? 18.008 8.700 -33.004 1.00 72.81 115 ARG A C 1
ATOM 906 O O . ARG A 1 115 ? 17.419 8.847 -31.939 1.00 72.81 115 ARG A O 1
ATOM 913 N N . ASP A 1 116 ? 17.395 8.262 -34.098 1.00 80.44 116 ASP A N 1
ATOM 914 C CA . ASP A 1 116 ? 15.975 7.914 -34.140 1.00 80.44 116 ASP A CA 1
ATOM 915 C C . ASP A 1 116 ? 15.672 6.689 -33.274 1.00 80.44 116 ASP A C 1
ATOM 917 O O . ASP A 1 116 ? 14.636 6.649 -32.612 1.00 80.44 116 ASP A O 1
ATOM 921 N N . GLN A 1 117 ? 16.571 5.698 -33.228 1.00 76.31 117 GLN A N 1
ATOM 922 C CA . GLN A 1 117 ? 16.447 4.590 -32.278 1.00 76.31 117 GLN A CA 1
ATOM 923 C C . GLN A 1 117 ? 16.585 5.065 -30.829 1.00 76.31 117 GLN A C 1
ATOM 925 O O . GLN A 1 117 ? 15.735 4.725 -30.016 1.00 76.31 117 GLN A O 1
ATOM 930 N N . VAL A 1 118 ? 17.577 5.901 -30.511 1.00 7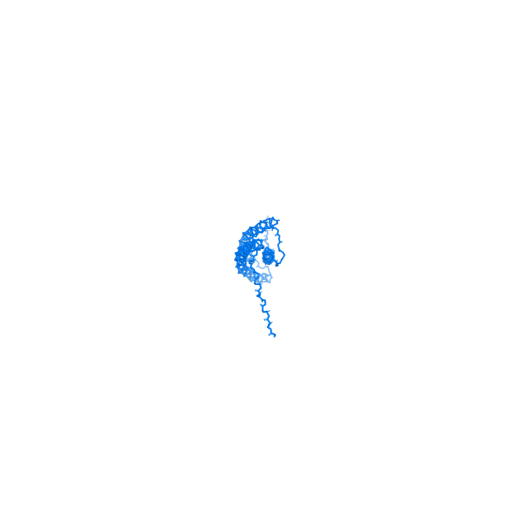7.19 118 VAL A N 1
ATOM 931 C CA . VAL A 1 118 ? 17.761 6.484 -29.168 1.00 77.19 118 VAL A CA 1
ATOM 932 C C . VAL A 1 118 ? 16.529 7.283 -28.732 1.00 77.19 118 VAL A C 1
ATOM 934 O O . VAL A 1 118 ? 16.070 7.138 -27.601 1.00 77.19 118 VAL A O 1
ATOM 937 N N . ASN A 1 119 ? 15.942 8.074 -29.631 1.00 80.31 119 ASN A N 1
ATOM 938 C CA . ASN A 1 119 ? 14.725 8.836 -29.354 1.00 80.31 119 ASN A CA 1
ATOM 939 C C . ASN A 1 119 ? 13.498 7.932 -29.163 1.00 80.31 119 ASN A C 1
ATOM 941 O O . ASN A 1 119 ? 12.690 8.195 -28.276 1.00 80.31 119 ASN A O 1
ATOM 945 N N . ARG A 1 120 ? 13.363 6.851 -29.945 1.00 81.94 120 ARG A N 1
ATOM 946 C CA . ARG A 1 120 ? 12.307 5.843 -29.736 1.00 81.94 120 ARG A CA 1
ATOM 947 C C . ARG A 1 120 ? 12.429 5.179 -28.366 1.00 81.94 120 ARG A C 1
ATOM 949 O O . ARG A 1 120 ? 11.436 5.107 -27.652 1.00 81.94 120 ARG A O 1
ATOM 956 N N . ILE A 1 121 ? 13.644 4.787 -27.980 1.00 77.81 121 ILE A N 1
ATOM 957 C CA . ILE A 1 121 ? 13.938 4.190 -26.669 1.00 77.81 121 ILE A CA 1
ATOM 958 C C . ILE A 1 121 ? 13.584 5.162 -25.545 1.00 77.81 121 ILE A C 1
ATOM 960 O O . ILE A 1 121 ? 12.944 4.763 -24.577 1.00 77.81 121 ILE A O 1
ATOM 964 N N . ARG A 1 122 ? 13.973 6.437 -25.675 1.00 79.19 122 ARG A N 1
ATOM 965 C CA . ARG A 1 122 ? 13.638 7.470 -24.688 1.00 79.19 122 ARG A CA 1
ATOM 966 C C . ARG A 1 122 ? 12.125 7.630 -24.549 1.00 79.19 122 ARG A C 1
ATOM 968 O O . ARG A 1 122 ? 11.627 7.558 -23.438 1.00 79.19 122 ARG A O 1
ATOM 975 N N . ASN A 1 123 ? 11.400 7.772 -25.657 1.00 82.25 123 ASN A N 1
ATOM 976 C CA . ASN A 1 123 ? 9.947 7.952 -25.617 1.00 82.25 123 ASN A CA 1
ATOM 977 C C . ASN A 1 123 ? 9.221 6.735 -25.019 1.00 82.25 123 ASN A C 1
ATOM 979 O O . ASN A 1 123 ? 8.265 6.901 -24.263 1.00 82.25 123 ASN A O 1
ATOM 983 N N . GLU A 1 124 ? 9.660 5.514 -25.344 1.00 79.69 124 GLU A N 1
ATOM 984 C CA . GLU A 1 124 ? 9.088 4.293 -24.768 1.00 79.69 124 GLU A CA 1
ATOM 985 C C . GLU A 1 124 ? 9.398 4.182 -23.270 1.00 79.69 124 GLU A C 1
ATOM 987 O O . GLU A 1 124 ? 8.505 3.876 -22.478 1.00 79.69 124 GLU A O 1
ATOM 992 N N . LEU A 1 125 ? 10.634 4.495 -22.863 1.00 78.62 125 LEU A N 1
ATOM 993 C CA . LEU A 1 125 ? 11.019 4.535 -21.457 1.00 78.62 125 LEU A CA 1
ATOM 994 C C . LEU A 1 125 ? 10.203 5.574 -20.686 1.00 78.62 125 LEU A C 1
ATOM 996 O O . LEU A 1 125 ? 9.659 5.239 -19.640 1.00 78.62 125 LEU A O 1
ATOM 1000 N N . ASP A 1 126 ? 10.092 6.801 -21.192 1.00 80.06 126 ASP A N 1
ATOM 1001 C CA . ASP A 1 126 ? 9.341 7.879 -20.544 1.00 80.06 126 ASP A CA 1
ATOM 1002 C C . ASP A 1 126 ? 7.870 7.480 -20.352 1.00 80.06 126 ASP A C 1
ATOM 1004 O O . ASP A 1 126 ? 7.295 7.702 -19.285 1.00 80.06 126 ASP A O 1
ATOM 1008 N N . GLY A 1 127 ? 7.278 6.809 -21.349 1.00 82.81 127 GLY A N 1
ATOM 1009 C CA . GLY A 1 127 ? 5.930 6.251 -21.257 1.00 82.81 127 GLY A CA 1
ATOM 1010 C C . GLY A 1 127 ? 5.794 5.194 -20.158 1.00 82.81 127 GLY A C 1
ATOM 1011 O O . GLY A 1 127 ? 4.888 5.282 -19.327 1.00 82.81 127 GLY A O 1
ATOM 1012 N N . LYS A 1 128 ? 6.707 4.217 -20.106 1.00 79.00 128 LYS A N 1
ATOM 1013 C CA . LYS A 1 128 ? 6.676 3.161 -19.079 1.00 79.00 128 LYS A CA 1
ATOM 1014 C C . LYS A 1 128 ? 6.981 3.703 -17.674 1.00 79.00 128 LYS A C 1
ATOM 1016 O O . LYS A 1 128 ? 6.296 3.345 -16.722 1.00 79.00 128 LYS A O 1
ATOM 1021 N N . VAL A 1 129 ? 7.934 4.627 -17.543 1.00 79.31 129 VAL A N 1
ATOM 1022 C CA . VAL A 1 129 ? 8.256 5.342 -16.293 1.00 79.31 129 VAL A CA 1
ATOM 1023 C C . VAL A 1 129 ? 7.040 6.111 -15.777 1.00 79.31 129 VAL A C 1
ATOM 1025 O O . VAL A 1 129 ? 6.753 6.065 -14.582 1.00 79.31 129 VAL A O 1
ATOM 1028 N N . ALA A 1 130 ? 6.295 6.784 -16.659 1.00 82.56 130 ALA A N 1
ATOM 1029 C CA . ALA A 1 130 ? 5.085 7.505 -16.278 1.00 82.56 130 ALA A CA 1
ATOM 1030 C C . ALA A 1 130 ? 3.985 6.568 -15.746 1.00 82.56 130 ALA A C 1
ATOM 1032 O O . ALA A 1 130 ? 3.309 6.914 -14.773 1.00 82.56 130 ALA A O 1
ATOM 1033 N N . ILE A 1 131 ? 3.825 5.382 -16.345 1.00 82.44 131 ILE A N 1
ATOM 1034 C CA . ILE A 1 131 ? 2.877 4.357 -15.879 1.00 82.44 131 ILE A CA 1
ATOM 1035 C C . ILE A 1 131 ? 3.280 3.848 -14.492 1.00 82.44 131 ILE A C 1
ATOM 1037 O O . ILE A 1 131 ? 2.466 3.920 -13.570 1.00 82.44 131 ILE A O 1
ATOM 1041 N N . VAL A 1 132 ? 4.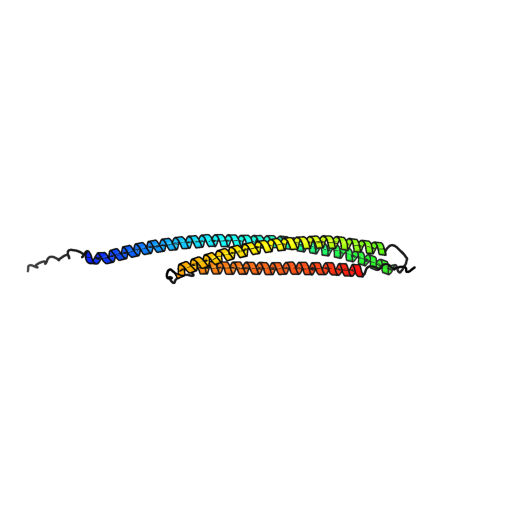540 3.432 -14.323 1.00 77.81 132 VAL A N 1
ATOM 1042 C CA . VAL A 1 132 ? 5.084 2.960 -13.038 1.00 77.81 132 VAL A CA 1
ATOM 1043 C C . VAL A 1 132 ? 4.890 4.023 -11.956 1.00 77.81 132 VAL A C 1
ATOM 1045 O O . VAL A 1 132 ? 4.331 3.743 -10.898 1.00 77.81 132 VAL A O 1
ATOM 1048 N N . HIS A 1 133 ? 5.252 5.276 -12.238 1.00 81.81 133 HIS A N 1
ATOM 1049 C CA . HIS A 1 133 ? 5.072 6.384 -11.301 1.00 81.81 133 HIS A CA 1
ATOM 1050 C C . HIS A 1 133 ? 3.592 6.624 -10.949 1.00 81.81 133 HIS A C 1
ATOM 1052 O O . HIS A 1 133 ? 3.252 6.823 -9.783 1.00 81.81 133 HIS A O 1
ATOM 1058 N N . SER A 1 134 ? 2.682 6.566 -11.929 1.00 84.31 134 SER A N 1
ATOM 1059 C CA . SER A 1 134 ? 1.239 6.693 -11.679 1.00 84.31 134 SER A CA 1
ATOM 1060 C C . SER A 1 134 ? 0.707 5.570 -10.785 1.00 84.31 134 SER A C 1
ATOM 1062 O O . SER A 1 134 ? -0.053 5.832 -9.850 1.00 84.31 134 SER A O 1
ATOM 1064 N N . ASN A 1 135 ? 1.121 4.329 -11.043 1.00 80.62 135 ASN A N 1
ATOM 1065 C CA . ASN A 1 135 ? 0.738 3.165 -10.250 1.00 80.62 135 ASN A CA 1
ATOM 1066 C C . ASN A 1 135 ? 1.279 3.266 -8.814 1.00 80.62 135 ASN A C 1
ATOM 1068 O O . ASN A 1 135 ? 0.540 3.003 -7.863 1.00 80.62 135 ASN A O 1
ATOM 1072 N N . MET A 1 136 ? 2.515 3.744 -8.639 1.00 80.00 136 MET A N 1
ATOM 1073 C CA . MET A 1 136 ? 3.106 4.003 -7.321 1.00 80.00 136 MET A CA 1
ATOM 1074 C C . MET A 1 136 ? 2.338 5.072 -6.532 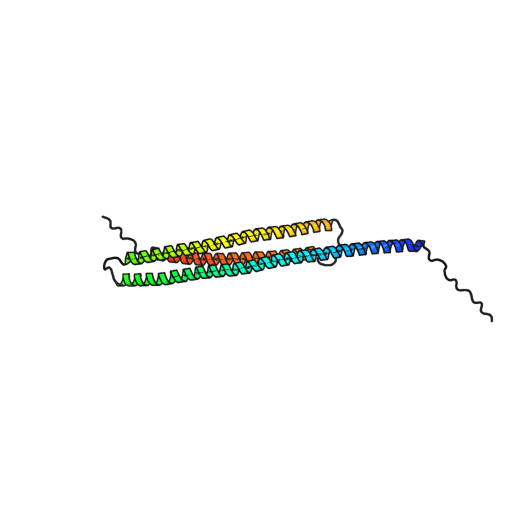1.00 80.00 136 MET A C 1
ATOM 1076 O O . MET A 1 136 ? 2.064 4.874 -5.350 1.00 80.00 136 MET A O 1
ATOM 1080 N N . LEU A 1 137 ? 1.931 6.175 -7.169 1.00 83.12 137 LEU A N 1
ATOM 1081 C CA . LEU A 1 137 ? 1.132 7.211 -6.502 1.00 83.12 137 LEU A CA 1
ATOM 1082 C C . LEU A 1 137 ? -0.242 6.695 -6.060 1.00 83.12 137 LEU A C 1
ATOM 1084 O O . LEU A 1 137 ? -0.691 7.006 -4.958 1.00 83.12 137 LEU A O 1
ATOM 1088 N N . LYS A 1 138 ? -0.905 5.884 -6.893 1.00 81.94 138 LYS A N 1
ATOM 1089 C CA . LYS A 1 138 ? -2.185 5.255 -6.528 1.00 81.94 138 LYS A CA 1
ATOM 1090 C C . LYS A 1 138 ? -2.026 4.329 -5.326 1.00 81.94 138 LYS A C 1
ATOM 1092 O O . LYS A 1 138 ? -2.838 4.383 -4.409 1.00 81.94 138 LYS A O 1
ATOM 1097 N N . LEU A 1 139 ? -0.970 3.516 -5.316 1.00 78.25 139 LEU A N 1
ATOM 1098 C CA . LEU A 1 139 ? -0.627 2.660 -4.181 1.00 78.25 139 LEU A CA 1
ATOM 1099 C C . LEU A 1 139 ? -0.425 3.464 -2.898 1.00 78.25 139 LEU A C 1
ATOM 1101 O O . LEU A 1 139 ? -0.968 3.107 -1.855 1.00 78.25 139 LEU A O 1
ATOM 1105 N N . GLN A 1 140 ? 0.313 4.568 -2.988 1.00 81.12 140 GLN A N 1
ATOM 1106 C CA . GLN A 1 140 ? 0.568 5.434 -1.847 1.00 81.12 140 GLN A CA 1
ATOM 1107 C C . GLN A 1 140 ? -0.719 6.093 -1.324 1.00 81.12 140 GLN A C 1
ATOM 1109 O O . GLN A 1 140 ? -0.960 6.057 -0.123 1.00 81.12 140 GLN A O 1
ATOM 1114 N N . SER A 1 141 ? -1.599 6.573 -2.212 1.00 84.19 141 SER A N 1
ATOM 1115 C CA . SER A 1 141 ? -2.916 7.118 -1.834 1.00 84.19 141 SER A CA 1
ATOM 1116 C C . SER A 1 141 ? -3.768 6.098 -1.079 1.00 84.19 141 SER A C 1
ATOM 1118 O O . SER A 1 141 ? -4.276 6.388 0.001 1.00 84.19 141 SER A O 1
ATOM 1120 N N . VAL A 1 142 ? -3.881 4.875 -1.612 1.00 79.38 142 VAL A N 1
ATOM 1121 C CA . VAL A 1 142 ? -4.651 3.796 -0.970 1.00 79.38 142 VAL A CA 1
ATOM 1122 C C . VAL A 1 142 ? -4.081 3.468 0.409 1.00 79.38 142 VAL A C 1
ATOM 1124 O O . VAL A 1 142 ? -4.827 3.162 1.337 1.00 79.38 142 VAL A O 1
ATOM 1127 N N . MET A 1 143 ? -2.763 3.528 0.584 1.00 76.06 143 MET A N 1
ATOM 1128 C CA . MET A 1 143 ? -2.174 3.331 1.902 1.00 76.06 143 MET A CA 1
ATOM 1129 C C . MET A 1 143 ? -2.483 4.457 2.881 1.00 76.06 143 MET A C 1
ATOM 1131 O O . MET A 1 143 ? -2.787 4.168 4.037 1.00 76.06 143 MET A O 1
ATOM 1135 N N . ASP A 1 144 ? -2.383 5.710 2.447 1.00 80.81 144 ASP A N 1
ATOM 1136 C CA . ASP A 1 144 ? -2.610 6.867 3.312 1.00 80.81 144 ASP A CA 1
ATOM 1137 C C . ASP A 1 144 ? -4.072 6.918 3.786 1.00 80.81 144 ASP A C 1
ATOM 1139 O O . ASP A 1 144 ? -4.337 7.150 4.968 1.00 80.81 144 ASP A O 1
ATOM 1143 N N . GLU A 1 145 ? -5.022 6.589 2.905 1.00 81.56 145 GLU A N 1
ATOM 1144 C CA . GLU A 1 145 ? -6.443 6.432 3.250 1.00 81.56 145 GLU A CA 1
ATOM 1145 C C . GLU A 1 145 ? -6.661 5.321 4.292 1.00 81.56 145 GLU A C 1
ATOM 1147 O O . GLU A 1 145 ? -7.365 5.505 5.292 1.00 81.56 145 GLU A O 1
ATOM 1152 N N . ASN A 1 146 ? -6.011 4.170 4.105 1.00 74.38 146 ASN A N 1
ATOM 1153 C CA . ASN A 1 146 ? -6.120 3.050 5.041 1.00 74.38 146 ASN A CA 1
ATOM 1154 C C . ASN A 1 146 ? -5.474 3.359 6.392 1.00 74.38 146 ASN A C 1
ATOM 1156 O O . ASN A 1 146 ? -6.013 2.983 7.431 1.00 74.38 146 ASN A O 1
ATOM 1160 N N . ARG A 1 147 ? -4.342 4.066 6.391 1.00 80.19 147 ARG A N 1
ATOM 1161 C CA . ARG A 1 147 ? -3.693 4.553 7.608 1.00 80.19 147 ARG A CA 1
ATOM 1162 C C . ARG A 1 147 ? -4.621 5.477 8.380 1.00 80.19 147 ARG A C 1
ATOM 1164 O O . ARG A 1 147 ? -4.836 5.251 9.561 1.00 80.19 147 ARG A O 1
ATOM 1171 N N . SER A 1 148 ? -5.214 6.462 7.709 1.00 81.69 148 SER A N 1
ATOM 1172 C CA . SER A 1 148 ? -6.162 7.375 8.349 1.00 81.69 148 SER A CA 1
ATOM 1173 C C . SER A 1 148 ? -7.353 6.632 8.964 1.00 81.69 148 SER A C 1
ATOM 1175 O O . SER A 1 148 ? -7.769 6.953 10.079 1.00 81.69 148 SER A O 1
ATOM 1177 N N . THR A 1 149 ? -7.868 5.614 8.270 1.00 78.50 149 THR A N 1
ATOM 1178 C CA . THR A 1 149 ? -8.954 4.765 8.780 1.00 78.50 149 THR A CA 1
ATOM 1179 C C . THR A 1 149 ? -8.523 3.994 10.030 1.00 78.50 149 THR A C 1
ATOM 1181 O O . THR A 1 149 ? -9.203 4.053 11.052 1.00 78.50 149 THR A O 1
ATOM 1184 N N . TYR A 1 150 ? -7.367 3.327 9.978 1.00 77.62 150 TYR A N 1
ATOM 1185 C CA . TYR A 1 150 ? -6.808 2.575 11.101 1.00 77.62 150 TYR A CA 1
ATOM 1186 C C . TYR A 1 150 ? -6.547 3.460 12.327 1.00 77.62 150 TYR A C 1
ATOM 1188 O O . TYR A 1 150 ? -6.968 3.117 13.432 1.00 77.62 150 TYR A O 1
ATOM 1196 N N . ASP A 1 151 ? -5.910 4.617 12.127 1.00 78.19 151 ASP A N 1
ATOM 1197 C CA . ASP A 1 151 ? -5.601 5.575 13.191 1.00 78.19 151 ASP A CA 1
ATOM 1198 C C . ASP A 1 151 ? -6.898 6.046 13.877 1.00 78.19 151 ASP A C 1
ATOM 1200 O O . ASP A 1 151 ? -6.996 6.047 15.105 1.00 78.19 151 ASP A O 1
ATOM 1204 N N . THR A 1 152 ? -7.946 6.333 13.094 1.00 79.75 152 THR A N 1
ATOM 1205 C CA . THR A 1 152 ? -9.264 6.736 13.616 1.00 79.75 152 THR A CA 1
ATOM 1206 C C . THR A 1 152 ? -9.927 5.632 14.448 1.00 79.75 152 THR A C 1
ATOM 1208 O O . THR A 1 152 ? -10.481 5.907 15.518 1.00 79.75 152 THR A O 1
ATOM 1211 N N . GLU A 1 153 ? -9.886 4.380 13.981 1.00 76.75 153 GLU A N 1
ATOM 1212 C CA . GLU A 1 153 ? -10.455 3.235 14.705 1.00 76.75 153 GLU A CA 1
ATOM 1213 C C . GLU A 1 153 ? -9.702 2.969 16.017 1.00 76.75 153 GLU A C 1
ATOM 1215 O O . GLU A 1 153 ? -10.330 2.804 17.067 1.00 76.75 153 GLU A O 1
ATOM 1220 N N . ILE A 1 154 ? -8.366 3.007 15.993 1.00 77.50 154 ILE A N 1
ATOM 1221 C CA . ILE A 1 154 ? -7.520 2.853 17.185 1.00 77.50 154 ILE A CA 1
ATOM 1222 C C . ILE A 1 154 ? -7.792 3.957 18.204 1.00 77.50 154 ILE A C 1
ATOM 1224 O O . ILE A 1 154 ? -7.971 3.662 19.389 1.00 77.50 154 ILE A O 1
ATOM 1228 N N . GLU A 1 155 ? -7.867 5.215 17.770 1.00 80.00 155 GLU A N 1
ATOM 1229 C CA . GLU A 1 155 ? -8.220 6.338 18.642 1.00 80.00 155 GLU A CA 1
ATOM 1230 C C . GLU A 1 155 ? -9.618 6.170 19.251 1.00 80.00 155 GLU A C 1
ATOM 1232 O O . GLU A 1 155 ? -9.837 6.506 20.419 1.00 80.00 155 GLU A O 1
ATOM 1237 N N . GLY A 1 156 ? -10.571 5.628 18.486 1.00 77.75 156 GLY A N 1
ATOM 1238 C CA . GLY A 1 156 ? -11.897 5.243 18.970 1.00 77.75 156 GLY A CA 1
ATOM 1239 C C . GLY A 1 156 ? -11.821 4.260 20.137 1.00 77.75 156 GLY A C 1
ATOM 1240 O O . GLY A 1 156 ? -12.317 4.562 21.224 1.00 77.75 156 GLY A O 1
ATOM 1241 N N . VAL A 1 157 ? -11.122 3.137 19.947 1.00 75.75 157 VAL A N 1
ATOM 1242 C CA . VAL A 1 157 ? -10.943 2.119 20.997 1.00 75.75 157 VAL A CA 1
ATOM 1243 C C . VAL A 1 157 ? -10.188 2.692 22.202 1.00 75.75 157 VAL A C 1
ATOM 1245 O O . VAL A 1 157 ? -10.525 2.398 23.349 1.00 75.75 157 VAL A O 1
ATOM 1248 N N . HIS A 1 158 ? -9.183 3.543 21.977 1.00 77.31 158 HIS A N 1
ATOM 1249 C CA . HIS A 1 158 ? -8.413 4.154 23.059 1.00 77.31 158 HIS A CA 1
ATOM 1250 C C . HIS A 1 158 ? -9.272 5.098 23.916 1.00 77.31 158 HIS A C 1
ATOM 1252 O O . HIS A 1 158 ? -9.179 5.069 25.146 1.00 77.31 158 HIS A O 1
ATOM 1258 N N . ARG A 1 159 ? -10.149 5.895 23.290 1.00 77.62 159 ARG A N 1
ATOM 1259 C CA . ARG A 1 159 ? -11.123 6.743 24.000 1.00 77.62 159 ARG A CA 1
ATOM 1260 C C . ARG A 1 159 ? -12.110 5.918 24.818 1.00 77.62 159 ARG A C 1
ATOM 1262 O O . ARG A 1 159 ? -12.367 6.251 25.973 1.00 77.62 159 ARG A O 1
ATOM 1269 N N . GLU A 1 160 ? -12.621 4.830 24.253 1.00 73.31 160 GLU A N 1
ATOM 1270 C CA . GLU A 1 160 ? -13.568 3.946 24.936 1.00 73.31 160 GLU A CA 1
ATOM 1271 C C . GLU A 1 160 ? -12.926 3.271 26.162 1.00 73.31 160 GLU A C 1
ATOM 1273 O O . GLU A 1 160 ? -13.492 3.285 27.257 1.00 73.31 160 GLU A O 1
ATOM 1278 N N . LEU A 1 161 ? -11.677 2.805 26.035 1.00 72.12 161 LEU A N 1
ATOM 1279 C CA . LEU A 1 161 ? -10.893 2.299 27.166 1.00 72.12 161 LEU A CA 1
ATOM 1280 C C . LEU A 1 161 ? -10.639 3.354 28.249 1.00 72.12 161 LEU A C 1
ATOM 1282 O O . LEU A 1 161 ? -10.665 3.032 29.439 1.00 72.12 161 LEU A O 1
ATOM 1286 N N . GLN A 1 162 ? -10.378 4.606 27.865 1.00 75.56 162 GLN A N 1
ATOM 1287 C CA . GLN A 1 162 ? -10.201 5.694 28.826 1.00 75.56 162 GLN A CA 1
ATOM 1288 C C . GLN A 1 162 ? -11.496 6.008 29.585 1.00 75.56 162 GLN A C 1
ATOM 1290 O O . GLN A 1 162 ? -11.428 6.222 30.796 1.00 75.56 162 GLN A O 1
ATOM 1295 N N . SER A 1 163 ? -12.657 5.974 28.919 1.00 74.38 163 SER A N 1
ATOM 1296 C CA . SER A 1 163 ? -13.967 6.141 29.569 1.00 74.38 163 SER A CA 1
ATOM 1297 C C . SER A 1 163 ? -14.205 5.053 30.617 1.00 74.38 163 SER A C 1
ATOM 1299 O O . SER A 1 163 ? -14.454 5.355 31.783 1.00 74.38 163 SER A O 1
ATOM 1301 N N . ILE A 1 164 ? -13.991 3.786 30.242 1.00 69.69 164 ILE A N 1
ATOM 1302 C CA . ILE A 1 164 ? -14.126 2.638 31.153 1.00 69.69 164 ILE A CA 1
ATOM 1303 C C . ILE A 1 164 ? -13.173 2.771 32.354 1.00 69.69 164 ILE A C 1
ATOM 1305 O O . ILE A 1 164 ? -13.531 2.448 33.488 1.00 69.69 164 ILE A O 1
ATOM 1309 N N . ARG A 1 165 ? -11.955 3.289 32.140 1.00 67.94 165 ARG A N 1
ATOM 1310 C CA . ARG A 1 165 ? -10.984 3.534 33.218 1.00 67.94 165 ARG A CA 1
ATOM 1311 C C . ARG A 1 165 ? -11.470 4.582 34.216 1.00 67.94 165 ARG A C 1
ATOM 1313 O O . ARG A 1 165 ? -11.266 4.416 35.417 1.00 67.94 165 ARG A O 1
ATOM 1320 N N . GLN A 1 166 ? -12.071 5.664 33.725 1.00 68.44 166 GLN A N 1
ATOM 1321 C CA . GLN A 1 166 ? -12.625 6.718 34.576 1.00 68.44 166 GLN A CA 1
ATOM 1322 C C . GLN A 1 166 ? -13.814 6.203 35.393 1.00 68.44 166 GLN A C 1
ATOM 1324 O O . GLN A 1 166 ? -13.894 6.483 36.587 1.00 68.44 166 GLN A O 1
ATOM 1329 N N . GLU A 1 167 ? -14.680 5.392 34.785 1.00 65.31 167 GLU A N 1
ATOM 1330 C CA . GLU A 1 167 ? -15.806 4.748 35.470 1.00 65.31 167 GLU A CA 1
ATOM 1331 C C . GLU A 1 167 ? -15.331 3.796 36.578 1.00 65.31 167 GLU A C 1
ATOM 1333 O O . GLU A 1 167 ? -15.846 3.845 37.696 1.00 65.31 167 GLU A O 1
ATOM 1338 N N . ARG A 1 168 ? -14.280 3.002 36.325 1.00 63.09 168 ARG A N 1
ATOM 1339 C CA . ARG A 1 168 ? -13.690 2.101 37.332 1.00 63.09 168 ARG A CA 1
ATOM 1340 C C . ARG A 1 168 ? -12.939 2.817 38.452 1.00 63.09 168 ARG A C 1
ATOM 1342 O O . ARG A 1 168 ? -13.008 2.379 39.592 1.00 63.09 168 ARG A O 1
ATOM 1349 N N . ASN A 1 169 ? -12.247 3.923 38.179 1.00 60.59 169 ASN A N 1
ATOM 1350 C CA . ASN A 1 169 ? -11.586 4.697 39.240 1.00 60.59 169 ASN A CA 1
ATOM 1351 C C . ASN A 1 169 ? -12.584 5.313 40.240 1.00 60.59 169 ASN A C 1
ATOM 1353 O O . ASN A 1 169 ? -12.197 5.621 41.365 1.00 60.59 169 ASN A O 1
ATOM 1357 N N . ASN A 1 170 ? -13.858 5.446 39.858 1.00 58.34 170 ASN A N 1
ATOM 1358 C CA . ASN A 1 170 ? -14.933 5.897 40.741 1.00 58.34 170 ASN A CA 1
ATOM 1359 C C . ASN A 1 170 ? -15.624 4.750 41.513 1.00 58.34 170 ASN A C 1
ATOM 1361 O O . ASN A 1 170 ? -16.362 5.025 42.458 1.00 58.34 170 ASN A O 1
ATOM 1365 N N . GLY A 1 171 ? -15.378 3.481 41.159 1.00 52.38 171 GLY A N 1
ATOM 1366 C CA . GLY A 1 171 ? -15.938 2.289 41.808 1.00 52.38 171 GLY A CA 1
ATOM 1367 C C . GLY A 1 171 ? -14.828 1.319 42.217 1.00 52.38 171 GLY A C 1
ATOM 1368 O O . GLY A 1 171 ? -14.341 0.557 41.391 1.00 52.38 171 GLY A O 1
ATOM 1369 N N . GLY A 1 172 ? -14.405 1.386 43.485 1.00 47.81 172 GLY A N 1
ATOM 1370 C CA . GLY A 1 172 ? -13.210 0.732 44.044 1.00 47.81 172 GLY A CA 1
ATOM 1371 C C . GLY A 1 172 ? -12.881 -0.676 43.518 1.00 47.81 172 GLY A C 1
ATOM 1372 O O . GLY A 1 172 ? -13.733 -1.558 43.460 1.00 47.81 172 GLY A O 1
ATOM 1373 N N . GLY A 1 173 ? -11.608 -0.860 43.153 1.00 48.28 173 GLY A N 1
ATOM 1374 C CA . GLY A 1 173 ? -11.088 -2.034 42.454 1.00 48.28 173 GLY A CA 1
ATOM 1375 C C . GLY A 1 173 ? -10.928 -3.300 43.300 1.00 48.28 173 GLY A C 1
ATOM 1376 O O . GLY A 1 173 ? -10.646 -3.250 44.496 1.00 48.28 173 GLY A O 1
ATOM 1377 N N . GLY A 1 174 ? -11.056 -4.443 42.624 1.00 47.56 174 GLY A N 1
ATOM 1378 C CA . GLY A 1 174 ? -10.653 -5.759 43.111 1.00 47.56 174 GLY A CA 1
ATOM 1379 C C . GLY A 1 174 ? -9.408 -6.255 42.373 1.00 47.56 174 GLY A C 1
ATOM 1380 O O . GLY A 1 174 ? -9.355 -6.210 41.143 1.00 47.56 174 GLY A O 1
ATOM 1381 N N . ASP A 1 175 ? -8.419 -6.711 43.142 1.00 51.38 175 ASP A N 1
ATOM 1382 C CA . ASP A 1 175 ? -7.213 -7.395 42.672 1.00 51.38 175 ASP A CA 1
ATOM 1383 C C . ASP A 1 175 ? -7.536 -8.833 42.241 1.00 51.38 175 ASP A C 1
ATOM 1385 O O . ASP A 1 175 ? -8.077 -9.623 43.016 1.00 51.38 175 ASP A O 1
ATOM 1389 N N . GLY A 1 176 ? -7.146 -9.186 41.017 1.00 49.31 176 GLY A N 1
ATOM 1390 C CA . GLY A 1 176 ? -7.202 -10.551 40.495 1.00 49.31 176 GLY A CA 1
ATOM 1391 C C . GLY A 1 176 ? -7.527 -10.567 39.004 1.00 49.31 176 GLY A C 1
ATOM 1392 O O . GLY A 1 176 ? -8.598 -10.132 38.609 1.00 49.31 176 GLY A O 1
ATOM 1393 N N . GLU A 1 177 ? -6.605 -11.100 38.198 1.00 48.25 177 GLU A N 1
ATOM 1394 C CA . GLU A 1 177 ? -6.559 -11.087 36.721 1.00 48.25 177 GLU A CA 1
ATOM 1395 C C . GLU A 1 177 ? -6.128 -9.762 36.056 1.00 48.25 177 GLU A C 1
ATOM 1397 O O . GLU A 1 177 ? -6.438 -8.674 36.546 1.00 48.25 177 GLU A O 1
ATOM 1402 N N . PRO A 1 178 ? -5.417 -9.814 34.902 1.00 56.88 178 PRO A N 1
ATOM 1403 C CA . PRO A 1 178 ? -5.234 -8.630 34.078 1.00 56.88 178 PRO A CA 1
ATOM 1404 C C . PRO A 1 178 ? -6.627 -8.128 33.714 1.00 56.88 178 PRO A C 1
ATOM 1406 O O . PRO A 1 178 ? -7.348 -8.804 32.976 1.00 56.88 178 PRO A O 1
ATOM 1409 N N . SER A 1 179 ? -6.989 -6.962 34.256 1.00 71.88 179 SER A N 1
ATOM 1410 C CA . SER A 1 179 ? -8.200 -6.223 33.902 1.00 71.88 179 SER A CA 1
ATOM 1411 C C . SER A 1 179 ? -8.449 -6.356 32.398 1.00 71.88 179 SER A C 1
ATOM 1413 O O . SER A 1 179 ? -7.500 -6.216 31.626 1.00 71.88 179 SER A O 1
ATOM 1415 N N . TYR A 1 180 ? -9.688 -6.629 31.975 1.00 69.12 180 TYR A N 1
ATOM 1416 C CA . TYR A 1 180 ? -10.108 -6.655 30.563 1.00 69.12 180 TYR A CA 1
ATOM 1417 C C . TYR A 1 180 ? -9.398 -5.572 29.722 1.00 69.12 180 TYR A C 1
ATOM 1419 O O . TYR A 1 180 ? -8.833 -5.851 28.667 1.00 69.12 180 TYR A O 1
ATOM 1427 N N . GLN A 1 181 ? -9.278 -4.370 30.285 1.00 69.25 181 GLN A N 1
ATOM 1428 C CA . GLN A 1 181 ? -8.513 -3.251 29.746 1.00 69.25 181 GLN A CA 1
ATOM 1429 C C . GLN A 1 181 ? -7.049 -3.574 29.396 1.00 69.25 181 GLN A C 1
ATOM 1431 O O . GLN A 1 181 ? -6.619 -3.291 28.285 1.00 69.25 181 GLN A O 1
ATOM 1436 N N . ALA A 1 182 ? -6.283 -4.207 30.285 1.00 75.19 182 ALA A N 1
ATOM 1437 C CA . ALA A 1 182 ? -4.897 -4.601 30.022 1.00 75.19 182 ALA A CA 1
ATOM 1438 C C . ALA A 1 182 ? -4.794 -5.632 28.880 1.00 75.19 182 ALA A C 1
ATOM 1440 O O . ALA A 1 182 ? -3.827 -5.619 28.113 1.00 75.19 182 ALA A O 1
ATOM 1441 N N . LYS A 1 183 ? -5.795 -6.517 28.730 1.00 75.31 183 LYS A N 1
ATOM 1442 C CA . LYS A 1 183 ? -5.867 -7.462 27.600 1.00 75.31 183 LYS A CA 1
ATOM 1443 C C . LYS A 1 183 ? -6.122 -6.716 26.281 1.00 75.31 183 LYS A C 1
ATOM 1445 O O . LYS A 1 183 ? -5.468 -7.029 25.285 1.00 75.31 183 LYS A O 1
ATOM 1450 N N . VAL A 1 184 ? -7.007 -5.716 26.276 1.00 75.31 184 VAL A N 1
ATOM 1451 C CA . VAL A 1 184 ? -7.293 -4.866 25.104 1.00 75.31 184 VAL A CA 1
ATOM 1452 C C . VAL A 1 184 ? -6.096 -3.973 24.754 1.00 75.31 184 VAL A C 1
ATOM 1454 O O . VAL A 1 184 ? -5.676 -3.968 23.601 1.00 75.31 184 VAL A O 1
ATOM 1457 N N . GLU A 1 185 ? -5.474 -3.300 25.726 1.00 80.00 185 GLU A N 1
ATOM 1458 C CA . GLU A 1 185 ? -4.273 -2.469 25.522 1.00 80.00 185 GLU A CA 1
ATOM 1459 C C . GLU A 1 185 ? -3.122 -3.282 24.918 1.00 80.00 185 GLU A C 1
ATOM 1461 O O . GLU A 1 185 ? -2.483 -2.860 23.954 1.00 80.00 185 GLU A O 1
ATOM 1466 N N . LYS A 1 186 ? -2.897 -4.503 25.415 1.00 81.25 186 LYS A N 1
ATOM 1467 C CA . LYS A 1 186 ? -1.890 -5.407 24.848 1.00 81.25 186 LYS A CA 1
ATOM 1468 C C . LYS A 1 186 ? -2.206 -5.806 23.402 1.00 81.25 186 LYS A C 1
ATOM 1470 O O . LYS A 1 186 ? -1.283 -5.950 22.599 1.00 81.25 186 LYS A O 1
ATOM 1475 N N . ARG A 1 187 ? -3.485 -6.016 23.065 1.00 80.06 187 ARG A N 1
ATOM 1476 C CA . ARG A 1 187 ? -3.924 -6.330 21.693 1.00 80.06 187 ARG A CA 1
ATOM 1477 C C . ARG A 1 187 ? -3.752 -5.123 20.764 1.00 80.06 187 ARG A C 1
ATOM 1479 O O . ARG A 1 187 ? -3.235 -5.319 19.668 1.00 80.06 187 ARG A O 1
ATOM 1486 N N . LEU A 1 188 ? -4.077 -3.909 21.220 1.00 81.19 188 LEU A N 1
ATOM 1487 C CA . LEU A 1 188 ? -3.833 -2.660 20.484 1.00 81.19 188 LEU A CA 1
ATOM 1488 C C . LEU A 1 188 ? -2.348 -2.462 20.193 1.00 81.19 188 LEU A C 1
ATOM 1490 O O . LEU A 1 188 ? -1.980 -2.313 19.038 1.00 81.19 188 LEU A O 1
ATOM 1494 N N . LEU A 1 189 ? -1.487 -2.558 21.211 1.00 83.81 189 LEU A N 1
ATOM 1495 C CA . LEU A 1 189 ? -0.035 -2.404 21.043 1.00 83.81 189 LEU A CA 1
ATOM 1496 C C . LEU A 1 189 ? 0.554 -3.404 20.044 1.00 83.81 189 LEU A C 1
ATOM 1498 O O . LEU A 1 189 ? 1.493 -3.091 19.314 1.00 83.81 189 LEU A O 1
ATOM 1502 N N . LYS A 1 190 ? 0.024 -4.632 20.024 1.00 82.38 190 LYS A N 1
ATOM 1503 C CA . LYS A 1 190 ? 0.442 -5.634 19.045 1.00 82.38 190 LYS A CA 1
ATOM 1504 C C . LYS A 1 190 ? 0.003 -5.247 17.634 1.00 82.38 190 LYS A C 1
ATOM 1506 O O . LYS A 1 190 ? 0.812 -5.350 16.719 1.00 82.38 190 LYS A O 1
ATOM 1511 N N . LEU A 1 191 ? -1.251 -4.833 17.471 1.00 80.19 191 LEU A N 1
ATOM 1512 C CA . LEU A 1 191 ? -1.790 -4.422 16.179 1.00 80.19 191 LEU A CA 1
ATOM 1513 C C . LEU A 1 191 ? -1.014 -3.220 15.624 1.00 80.19 191 LEU A C 1
ATOM 1515 O O . LEU A 1 191 ? -0.611 -3.241 14.467 1.00 80.19 191 LEU A O 1
ATOM 1519 N N . ASP A 1 192 ? -0.713 -2.250 16.488 1.00 81.69 192 ASP A N 1
ATOM 1520 C CA . ASP A 1 192 ? 0.054 -1.051 16.161 1.00 81.69 192 ASP A CA 1
ATOM 1521 C C . ASP A 1 192 ? 1.463 -1.401 15.674 1.00 81.69 192 ASP A C 1
ATOM 1523 O O . ASP A 1 192 ? 1.868 -1.015 14.582 1.00 81.69 192 ASP A O 1
ATOM 1527 N N . ARG A 1 193 ? 2.168 -2.279 16.401 1.00 85.06 193 ARG A N 1
ATOM 1528 C CA . ARG A 1 193 ? 3.470 -2.802 15.961 1.00 85.06 193 ARG A CA 1
ATOM 1529 C C . ARG A 1 193 ? 3.384 -3.541 14.621 1.00 85.06 193 ARG A C 1
ATOM 1531 O O . ARG A 1 193 ? 4.256 -3.362 13.770 1.00 85.06 193 ARG A O 1
ATOM 1538 N N . ASP A 1 194 ? 2.376 -4.395 14.442 1.00 79.44 194 ASP A N 1
ATOM 1539 C CA . ASP A 1 194 ? 2.190 -5.176 13.213 1.00 79.44 194 ASP A CA 1
ATOM 1540 C C . ASP A 1 194 ? 1.875 -4.273 12.002 1.00 79.44 194 ASP A C 1
ATOM 1542 O O . ASP A 1 194 ? 2.211 -4.639 10.865 1.00 79.44 194 ASP A O 1
ATOM 1546 N N . PHE A 1 195 ? 1.251 -3.114 12.247 1.00 81.25 195 PHE A N 1
ATOM 1547 C CA . PHE A 1 195 ? 0.949 -2.084 11.259 1.00 81.25 195 PHE A CA 1
ATOM 1548 C C . PHE A 1 195 ? 2.166 -1.203 10.948 1.00 81.25 195 PHE A C 1
ATOM 1550 O O . PHE A 1 195 ? 2.493 -1.027 9.776 1.00 81.25 195 PHE A O 1
ATOM 1557 N N . SER A 1 196 ? 2.919 -0.740 11.952 1.00 82.75 196 SER A N 1
ATOM 1558 C CA . SER A 1 196 ? 4.176 -0.008 11.718 1.00 82.75 196 SER A CA 1
ATOM 1559 C C . SER A 1 196 ? 5.179 -0.859 10.936 1.00 82.75 196 SER A C 1
ATOM 1561 O O . SER A 1 196 ? 5.726 -0.415 9.933 1.00 82.75 196 SER A O 1
ATOM 1563 N N . SER A 1 197 ? 5.344 -2.133 11.311 1.00 85.06 197 SER A N 1
ATOM 1564 C CA . SER A 1 197 ? 6.219 -3.055 10.577 1.00 85.06 197 SER A CA 1
ATOM 1565 C C . SER A 1 197 ? 5.784 -3.253 9.120 1.00 85.06 197 SER A C 1
ATOM 1567 O O . SER A 1 197 ? 6.631 -3.487 8.259 1.00 85.06 197 SER A O 1
ATOM 1569 N N . TYR A 1 198 ? 4.480 -3.192 8.837 1.00 81.06 198 TYR A N 1
ATOM 1570 C CA . TYR A 1 198 ? 3.960 -3.240 7.472 1.00 81.06 198 TYR A CA 1
ATOM 1571 C C . TYR A 1 198 ? 4.313 -1.977 6.684 1.00 81.06 198 TYR A C 1
ATOM 1573 O O . TYR A 1 198 ? 4.761 -2.082 5.543 1.00 81.06 198 TYR A O 1
ATOM 1581 N N . GLN A 1 199 ? 4.158 -0.805 7.299 1.00 80.00 199 GLN A N 1
ATOM 1582 C CA . GLN A 1 199 ? 4.516 0.474 6.686 1.00 80.00 199 GLN A CA 1
ATOM 1583 C C . GLN A 1 199 ? 6.009 0.551 6.360 1.00 80.00 199 GLN A C 1
ATOM 1585 O O . GLN A 1 199 ? 6.368 0.953 5.254 1.00 80.00 199 GLN A O 1
ATOM 1590 N N . ASP A 1 200 ? 6.870 0.109 7.277 1.00 84.44 200 ASP A N 1
ATOM 1591 C CA . ASP A 1 200 ? 8.320 0.097 7.069 1.00 84.44 200 ASP A CA 1
ATOM 1592 C C . ASP A 1 200 ? 8.712 -0.801 5.889 1.00 84.44 200 ASP A C 1
ATOM 1594 O O . ASP A 1 200 ? 9.492 -0.400 5.021 1.00 84.44 200 ASP A O 1
ATOM 1598 N N . ALA A 1 201 ? 8.133 -2.005 5.817 1.00 82.50 201 ALA A N 1
ATOM 1599 C CA . ALA A 1 201 ? 8.368 -2.930 4.711 1.00 82.50 201 ALA A CA 1
ATOM 1600 C C . ALA A 1 201 ? 7.910 -2.334 3.372 1.00 82.50 201 ALA A C 1
ATOM 1602 O O . ALA A 1 201 ? 8.634 -2.404 2.381 1.00 82.50 201 ALA A O 1
ATOM 1603 N N . HIS A 1 202 ? 6.741 -1.691 3.352 1.00 80.69 202 HIS A N 1
ATOM 1604 C CA . HIS A 1 202 ? 6.237 -1.014 2.164 1.00 80.69 202 HIS A CA 1
ATOM 1605 C C . HIS A 1 202 ? 7.158 0.126 1.709 1.00 80.69 202 HIS A C 1
ATOM 1607 O O . HIS A 1 202 ? 7.507 0.223 0.530 1.00 80.69 202 HIS A O 1
ATOM 1613 N N . ALA A 1 203 ? 7.560 0.998 2.637 1.00 81.44 203 ALA A N 1
ATOM 1614 C CA . ALA A 1 203 ? 8.448 2.117 2.349 1.00 81.44 203 ALA A CA 1
ATOM 1615 C C . ALA A 1 203 ? 9.788 1.634 1.773 1.00 81.44 203 ALA A C 1
ATOM 1617 O O . ALA A 1 203 ? 10.294 2.219 0.813 1.00 81.44 203 ALA A O 1
ATOM 1618 N N . ALA A 1 204 ? 10.327 0.532 2.305 1.00 85.00 204 ALA A N 1
ATOM 1619 C CA . ALA A 1 204 ? 11.531 -0.098 1.778 1.00 85.00 204 ALA A CA 1
ATOM 1620 C C . ALA A 1 204 ? 11.343 -0.595 0.334 1.00 85.00 204 ALA A C 1
ATOM 1622 O O . ALA A 1 204 ? 12.175 -0.294 -0.522 1.00 85.00 204 ALA A O 1
ATOM 1623 N N . THR A 1 205 ? 10.240 -1.291 0.037 1.00 81.31 205 THR A N 1
ATOM 1624 C CA . THR A 1 205 ? 9.947 -1.787 -1.317 1.00 81.31 205 THR A CA 1
ATOM 1625 C C . THR A 1 205 ? 9.797 -0.651 -2.328 1.00 81.31 205 THR A C 1
ATOM 1627 O O . THR A 1 205 ? 10.415 -0.702 -3.391 1.00 81.31 205 THR A O 1
ATOM 1630 N N . LEU A 1 206 ? 9.042 0.408 -2.007 1.00 79.19 206 LEU A N 1
ATOM 1631 C CA . LEU A 1 206 ? 8.925 1.563 -2.905 1.00 79.19 206 LEU A CA 1
ATOM 1632 C C . LEU A 1 206 ? 10.271 2.252 -3.136 1.00 79.19 206 LEU A C 1
ATOM 1634 O O . LEU A 1 206 ? 10.576 2.636 -4.263 1.00 79.19 206 LEU A O 1
ATOM 1638 N N . SER A 1 207 ? 11.080 2.402 -2.085 1.00 84.31 207 SER A N 1
ATOM 1639 C CA . SER A 1 207 ? 12.416 2.996 -2.187 1.00 84.31 207 SER A CA 1
ATOM 1640 C C . SER A 1 207 ? 13.321 2.201 -3.134 1.00 84.31 207 SER A C 1
ATOM 1642 O O . SER A 1 207 ? 14.010 2.784 -3.975 1.00 84.31 207 SER A O 1
ATOM 1644 N N . GLU A 1 208 ? 13.267 0.867 -3.072 1.00 86.31 208 GLU A N 1
ATOM 1645 C CA . GLU A 1 208 ? 14.014 0.008 -3.994 1.00 86.31 208 GLU A CA 1
ATOM 1646 C C . GLU A 1 208 ? 13.517 0.155 -5.439 1.00 86.31 208 GLU A C 1
ATOM 1648 O O . GLU A 1 208 ? 14.331 0.325 -6.349 1.00 86.31 208 GLU A O 1
ATOM 1653 N N . ILE A 1 209 ? 12.199 0.190 -5.658 1.00 76.69 209 ILE A N 1
ATOM 1654 C CA . ILE A 1 209 ? 11.610 0.423 -6.988 1.00 76.69 209 ILE A CA 1
ATOM 1655 C C . ILE A 1 209 ? 12.085 1.771 -7.557 1.00 76.69 209 ILE A C 1
ATOM 1657 O O . ILE A 1 209 ? 12.580 1.821 -8.686 1.00 76.69 209 ILE A O 1
ATOM 1661 N N . TYR A 1 210 ? 12.037 2.854 -6.769 1.00 79.00 210 TYR A N 1
ATOM 1662 C CA . TYR A 1 210 ? 12.544 4.169 -7.183 1.00 79.00 210 TYR A CA 1
ATOM 1663 C C . TYR A 1 210 ? 14.039 4.143 -7.516 1.00 79.00 210 TYR A C 1
ATOM 1665 O O . TYR A 1 210 ? 14.466 4.727 -8.515 1.00 79.00 210 TYR A O 1
ATOM 1673 N N . SER A 1 211 ? 14.841 3.449 -6.708 1.00 83.88 211 SER A N 1
ATOM 1674 C CA . SER A 1 211 ? 16.278 3.278 -6.935 1.00 83.88 211 SER A CA 1
ATOM 1675 C C . SER A 1 211 ? 16.562 2.572 -8.265 1.00 83.88 211 SER A C 1
ATOM 1677 O O . SER A 1 211 ? 17.425 3.010 -9.032 1.00 83.88 211 SER A O 1
ATOM 1679 N N . GLN A 1 212 ? 15.821 1.509 -8.586 1.00 77.94 212 GLN A N 1
ATOM 1680 C CA . GLN A 1 212 ? 15.974 0.780 -9.849 1.00 77.94 212 GLN A CA 1
ATOM 1681 C C . GLN A 1 212 ? 15.515 1.603 -11.057 1.00 77.94 212 GLN A C 1
ATOM 1683 O O . GLN A 1 212 ? 16.213 1.645 -12.076 1.00 77.94 212 GLN A O 1
ATOM 1688 N N . LEU A 1 213 ? 14.402 2.327 -10.931 1.00 75.19 213 LEU A N 1
ATOM 1689 C CA . LEU A 1 213 ? 13.903 3.218 -11.977 1.00 75.19 213 LEU A CA 1
ATOM 1690 C C . LEU A 1 213 ? 14.912 4.336 -12.282 1.00 75.19 213 LEU A C 1
ATOM 1692 O O . LEU A 1 213 ? 15.250 4.577 -13.441 1.00 75.19 213 LEU A O 1
ATOM 1696 N N . ALA A 1 214 ? 15.478 4.956 -11.242 1.00 78.19 214 ALA A N 1
ATOM 1697 C CA . ALA A 1 214 ? 16.494 5.997 -11.379 1.00 78.19 214 ALA A CA 1
ATOM 1698 C C . ALA A 1 214 ? 17.758 5.493 -12.098 1.00 78.19 214 ALA A C 1
ATOM 1700 O O . ALA A 1 214 ? 18.328 6.207 -12.928 1.00 78.19 214 ALA A O 1
ATOM 1701 N N . LYS A 1 215 ? 18.186 4.248 -11.834 1.00 81.50 215 LYS A N 1
ATOM 1702 C CA . LYS A 1 215 ? 19.302 3.615 -12.561 1.00 81.50 215 LYS A CA 1
ATOM 1703 C C . LYS A 1 215 ? 18.982 3.440 -14.048 1.00 81.50 215 LYS A C 1
ATOM 1705 O O . LYS A 1 215 ? 19.856 3.691 -14.878 1.00 81.50 215 LYS A O 1
ATOM 1710 N N . CYS A 1 216 ? 17.755 3.040 -14.387 1.00 72.44 216 CYS A N 1
ATOM 1711 C CA . CYS A 1 216 ? 17.322 2.881 -15.779 1.00 72.44 216 CYS A CA 1
ATOM 1712 C C . CYS A 1 216 ? 17.322 4.223 -16.523 1.00 72.44 216 CYS A C 1
ATOM 1714 O O . CYS A 1 216 ? 17.929 4.327 -17.589 1.00 72.44 216 CYS A O 1
ATOM 1716 N N . ILE A 1 217 ? 16.742 5.265 -15.917 1.00 75.31 217 ILE A N 1
ATOM 1717 C CA . ILE A 1 217 ? 16.719 6.629 -16.470 1.00 75.31 217 ILE A CA 1
ATOM 1718 C C . ILE A 1 217 ? 18.143 7.135 -16.718 1.00 75.31 217 ILE A C 1
ATOM 1720 O O . ILE A 1 217 ? 18.476 7.546 -17.831 1.00 75.31 217 ILE A O 1
ATOM 1724 N N . LYS A 1 218 ? 19.024 7.021 -15.715 1.00 80.56 218 LYS A N 1
ATOM 1725 C CA . LYS A 1 218 ? 20.422 7.455 -15.830 1.00 80.56 218 LYS A CA 1
ATOM 1726 C C . LYS A 1 218 ? 21.144 6.770 -16.995 1.00 80.56 218 LYS A C 1
ATOM 1728 O O . LYS A 1 218 ? 21.864 7.429 -17.742 1.00 80.56 218 LYS A O 1
ATOM 1733 N N . ARG A 1 219 ? 20.935 5.463 -17.172 1.00 73.00 219 ARG A N 1
ATOM 1734 C CA . ARG A 1 219 ? 21.557 4.692 -18.257 1.00 73.00 219 ARG A CA 1
ATOM 1735 C C . ARG A 1 219 ? 21.069 5.148 -19.635 1.00 73.00 219 ARG A C 1
ATOM 1737 O O . ARG A 1 219 ? 21.863 5.213 -20.570 1.00 73.00 219 ARG A O 1
ATOM 1744 N N . CYS A 1 220 ? 19.796 5.516 -19.762 1.00 67.06 220 CYS A N 1
ATOM 1745 C CA . CYS A 1 220 ? 19.263 6.095 -20.995 1.00 67.06 220 CYS A CA 1
ATOM 1746 C C . CYS A 1 220 ? 19.808 7.498 -21.285 1.00 67.06 220 CYS A C 1
ATOM 1748 O O . CYS A 1 220 ? 20.131 7.805 -22.435 1.00 67.06 220 CYS A O 1
ATOM 1750 N N . ASP A 1 221 ? 20.000 8.331 -20.263 1.00 74.88 221 ASP A N 1
ATOM 1751 C CA . ASP A 1 221 ? 20.629 9.642 -20.439 1.00 74.88 221 ASP A CA 1
ATOM 1752 C C . ASP A 1 221 ? 22.094 9.542 -20.876 1.00 74.88 221 ASP A C 1
ATOM 1754 O O . ASP A 1 221 ? 22.550 10.332 -21.707 1.00 74.88 221 ASP A O 1
ATOM 1758 N N . GLU A 1 222 ? 22.833 8.561 -20.357 1.00 76.88 222 GLU A N 1
ATOM 1759 C CA . GLU A 1 222 ? 24.208 8.273 -20.777 1.00 76.88 222 GLU A CA 1
ATOM 1760 C C . GLU A 1 222 ? 24.279 7.887 -22.265 1.00 76.88 222 GLU A C 1
ATOM 1762 O O . GLU A 1 222 ? 25.127 8.410 -22.989 1.00 76.88 222 GLU A O 1
ATOM 1767 N N . LEU A 1 223 ? 23.343 7.069 -22.761 1.00 65.88 223 LEU A N 1
ATOM 1768 C CA . LEU A 1 223 ? 23.242 6.741 -24.193 1.00 65.88 223 LEU A CA 1
ATOM 1769 C C . LEU A 1 223 ? 22.913 7.961 -25.046 1.00 65.88 223 LEU A C 1
ATOM 1771 O O . LEU A 1 223 ? 23.513 8.167 -26.099 1.00 65.88 223 LEU A O 1
ATOM 1775 N N . SER A 1 224 ? 21.969 8.788 -24.591 1.00 65.94 224 SER A N 1
ATOM 1776 C CA . SER A 1 224 ? 21.594 9.996 -25.321 1.00 65.94 224 SER A CA 1
ATOM 1777 C C . SER A 1 224 ? 22.762 10.974 -25.437 1.00 65.94 224 SER A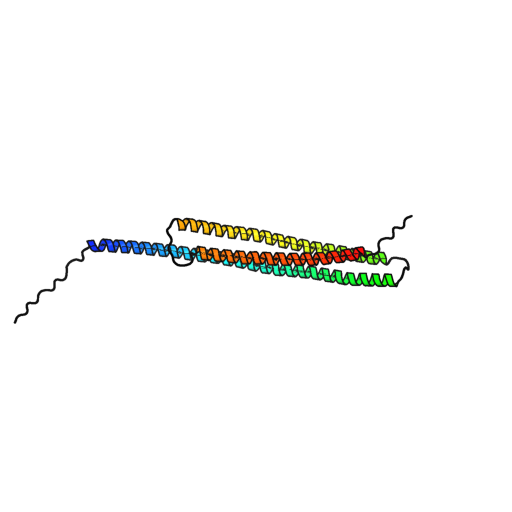 C 1
ATOM 1779 O O . SER A 1 224 ? 22.850 11.675 -26.442 1.00 65.94 224 SER A O 1
ATOM 1781 N N . LYS A 1 225 ? 23.653 11.022 -24.438 1.00 72.56 225 LYS A N 1
ATOM 1782 C CA . LYS A 1 225 ? 24.881 11.832 -24.464 1.00 72.56 225 LYS A CA 1
ATOM 1783 C C . LYS A 1 225 ? 25.976 11.221 -25.339 1.00 72.56 225 LYS A C 1
ATOM 1785 O O . LYS A 1 225 ? 26.760 11.967 -25.915 1.00 72.56 225 LYS A O 1
ATOM 1790 N N . ALA A 1 226 ? 26.028 9.892 -25.441 1.00 62.84 226 ALA A N 1
ATOM 1791 C CA . ALA A 1 226 ? 26.975 9.169 -26.290 1.00 62.84 226 ALA A CA 1
ATOM 1792 C C . ALA A 1 226 ? 26.589 9.172 -27.785 1.00 62.84 226 ALA A C 1
ATOM 1794 O O . ALA A 1 226 ? 27.415 8.822 -28.628 1.00 62.84 226 ALA A O 1
ATOM 1795 N N . SER A 1 227 ? 25.356 9.565 -28.124 1.00 57.91 227 SER A N 1
ATOM 1796 C CA . SER A 1 227 ? 24.896 9.713 -29.508 1.00 57.91 227 SER A CA 1
ATOM 1797 C C . SER A 1 227 ? 25.632 10.861 -30.229 1.00 57.91 227 SER A C 1
ATOM 1799 O O . SER A 1 227 ? 25.826 11.922 -29.630 1.00 57.91 227 SER A O 1
ATOM 1801 N N . PRO A 1 228 ? 25.980 10.721 -31.527 1.00 55.50 228 PRO A N 1
ATOM 1802 C CA . PRO A 1 228 ? 26.661 11.767 -32.294 1.00 55.50 228 PRO A CA 1
ATOM 1803 C C . PRO A 1 228 ? 25.886 13.093 -32.281 1.00 55.50 228 PRO A C 1
ATOM 1805 O O . PRO A 1 228 ? 24.712 13.141 -32.670 1.00 55.50 228 PRO A O 1
ATOM 1808 N N . GLN A 1 229 ? 26.536 14.172 -31.831 1.00 54.28 229 GLN A N 1
ATOM 1809 C CA . GLN A 1 229 ? 26.000 15.539 -31.871 1.00 54.28 229 GLN A CA 1
ATOM 1810 C C . GLN A 1 229 ? 25.914 16.020 -33.329 1.00 54.28 229 GLN A C 1
ATOM 1812 O O . GLN A 1 229 ? 26.783 15.681 -34.133 1.00 54.28 229 GLN A O 1
ATOM 1817 N N . PRO A 1 230 ? 24.878 16.791 -33.712 1.00 48.19 230 PRO A N 1
ATOM 1818 C CA . PRO A 1 230 ? 24.814 17.355 -35.054 1.00 48.19 230 PRO A CA 1
ATOM 1819 C C . PRO A 1 230 ? 26.024 18.271 -35.273 1.00 48.19 230 PRO A C 1
ATOM 1821 O O . PRO A 1 230 ? 26.241 19.208 -34.507 1.00 48.19 230 PRO A O 1
ATOM 1824 N N . VAL A 1 231 ? 26.809 17.995 -36.316 1.00 49.66 231 VAL A N 1
ATOM 1825 C CA . VAL A 1 231 ? 27.841 18.923 -36.782 1.00 49.66 231 VAL A CA 1
ATOM 1826 C C . VAL A 1 231 ? 27.105 20.171 -37.255 1.00 49.66 231 VAL A C 1
ATOM 1828 O O . VAL A 1 231 ? 26.448 20.157 -38.293 1.00 49.66 231 VAL A O 1
ATOM 1831 N N . VAL A 1 232 ? 27.151 21.234 -36.455 1.00 46.66 232 VAL A N 1
ATOM 1832 C CA . VAL A 1 232 ? 26.661 22.547 -36.869 1.00 46.66 232 VAL A CA 1
ATOM 1833 C C . VAL A 1 232 ? 27.612 23.019 -37.959 1.00 46.66 232 VAL A C 1
ATOM 1835 O O . VAL A 1 232 ? 28.730 23.445 -37.677 1.00 46.66 232 VAL A O 1
ATOM 1838 N N . SER A 1 233 ? 27.202 22.877 -39.217 1.00 46.19 233 SER A N 1
ATOM 1839 C CA . SER A 1 233 ? 27.889 23.508 -40.336 1.00 46.19 233 SER A CA 1
ATOM 1840 C C . SER A 1 233 ? 27.754 25.019 -40.157 1.00 46.19 233 SER A C 1
ATOM 1842 O O . SER A 1 233 ? 26.701 25.585 -40.441 1.00 46.19 233 SER A O 1
ATOM 1844 N N . GLN A 1 234 ? 28.790 25.664 -39.617 1.00 40.12 234 GLN A N 1
ATOM 1845 C CA . GLN A 1 234 ? 28.920 27.115 -39.686 1.00 40.12 234 GLN A CA 1
ATOM 1846 C C . GLN A 1 234 ? 29.119 27.481 -41.161 1.00 40.12 234 GLN A C 1
ATOM 1848 O O . GLN A 1 234 ? 30.138 27.123 -41.752 1.00 40.12 234 GLN A O 1
ATOM 1853 N N . GLN A 1 235 ? 28.097 28.104 -41.751 1.00 42.22 235 GLN A N 1
ATOM 1854 C CA . GLN A 1 235 ? 28.215 28.885 -42.982 1.00 42.22 235 GLN A CA 1
ATOM 1855 C C . GLN A 1 235 ? 28.680 30.297 -42.646 1.00 42.22 235 GLN A C 1
ATOM 1857 O O . GLN A 1 235 ? 28.222 30.825 -41.605 1.00 42.22 235 GLN A O 1
#

Sequence (235 aa):
RLICQQPVKIPKKIDQSSLRPVLKHVAQMEKAVEQLQEEHSTQIRLETESQKTFEFMKNQMNALKKAFGILSEVLIDEVEDIRGVVGDHIKNVSSMLDEAKFRGNLSGPSDSSIRDQVNRIRNELDGKVAIVHSNMLKLQSVMDENRSTYDTEIEGVHRELQSIRQERNNGGGGDGEPSYQAKVEKRLLKLDRDFSSYQDAHAATLSEIYSQLAKCIKRCDELSKASPQPVVSQQ